Protein AF-A0A7L4PBU0-F1 (afdb_monomer)

Radius of gyration: 21.96 Å; Cα contacts (8 Å, |Δi|>4): 386; chains: 1; bounding box: 74×40×64 Å

pLDDT: mean 76.7, std 19.07, range [24.47, 96.5]

Organism: NCBI:txid121277

Solvent-accessible surface area (backbone atoms only — not comparable to full-atom values): 16796 Å² total; per-residue (Å²): 136,87,80,81,82,80,80,75,80,74,83,72,79,67,84,72,78,68,45,67,49,40,55,52,36,15,30,53,33,30,19,52,43,60,46,39,55,53,53,73,49,45,79,92,44,46,70,62,49,39,52,41,36,36,53,40,51,44,76,72,47,66,90,51,70,74,79,72,50,60,72,46,52,69,54,77,63,26,70,73,39,68,44,81,24,76,47,88,82,65,59,70,72,55,57,52,47,47,73,75,47,32,43,75,48,58,84,55,53,49,84,76,70,36,44,42,41,38,42,41,44,59,22,32,21,53,37,32,48,70,69,39,47,38,68,50,95,94,40,69,33,30,60,46,60,45,70,58,57,90,85,58,98,70,74,47,68,67,56,30,45,49,42,19,50,45,39,58,54,54,40,50,47,61,71,65,60,39,40,76,71,27,47,69,60,27,50,51,46,46,50,29,23,48,46,34,63,74,66,44,89,79,68,56,98,78,84,64,55,38,26,45,35,38,41,44,95,88,49,78,60,60,51,75,41,75,55,61,79,53,63,59,62,61,24,53,31,49,51,41,28,40,74,63,57,42,87,58,29,40,59,49,23,52,27,49,55,45,19,66,73,69,73,50,54,67,63,43,52,52,50,53,50,52,54,73,69,43,93,78,61,53,69,60,52,46,56,25,48,51,60,39,48,72,71,76,109

Secondary structure (DSSP, 8-state):
-PPP---------------HHHHHHHHHHHHHHHSS-GGG--GGGHHHHHHHHHHHHHHHHTTS-GGGTTTT---THHHH-EEEEE-TT--HHHHHHHHHH-TTTTTT---SSEEEEEHHHHHHHHHHHHHSEEEETTEEEEEEEEE--SS-S---HHHHHHHHHHHHHHHHHHHTSTHHHHHHHHHHHHHHHHHHHHH-TT--TTSS-EEEEEEETT-SS-EEEEPPP--HHHHHHHHHHHHTT-TTHHHHHHHHHHHHHH---HHHHHHHHHHHH-TT--HHHHHHHHHHHHHH-

Nearest PDB structures (foldseek):
  5a5b-assembly1_G  TM=1.396E-01  e=5.765E+00  Saccharomyces cerevisiae

Foldseek 3Di:
DDDDDPPPPPPDPDQQADFPLLQVLLQLLLLLQPVDGPLVQALVCVVVSLVSSLVSLCVQCVVPDPVVSVLQHDDNVLQVDKRKHFDPPHDPVVLVLCCVRRVPCNPQQDPPRIGIHRSSSNSSSVSQCVRQWADAPNAIKRKAKAWDDPSDPDPDSLNSVLRSVLRVVLSVLRVLCLDHLAHPLLSLLLSLLSNDVSVDPPDDPPPTWMWIWIDHSVDSGIDTHTRFHDDNLLSQLLNLCSSVSHNCNNQSSVLRVCCSVPVDNPSVVVSLVVLVVDPDDDPSNVVSSVSSVVVVD

Mean predicted aligned error: 10.39 Å

Structure (mmCIF, N/CA/C/O backbone):
data_AF-A0A7L4PBU0-F1
#
_entry.id   AF-A0A7L4PBU0-F1
#
loop_
_atom_site.group_PDB
_atom_site.id
_atom_site.type_symbol
_atom_site.label_atom_id
_atom_site.label_alt_id
_atom_site.label_comp_id
_atom_site.label_asym_id
_atom_site.label_entity_id
_atom_site.label_seq_id
_atom_site.pdbx_PDB_ins_code
_atom_site.Cartn_x
_atom_site.Cartn_y
_atom_site.Cartn_z
_atom_site.occupancy
_atom_site.B_iso_or_equiv
_atom_site.auth_seq_id
_atom_site.auth_comp_id
_atom_site.auth_asym_id
_atom_site.auth_atom_id
_atom_site.pdbx_PDB_model_num
ATOM 1 N N . MET A 1 1 ? 50.688 -28.584 6.614 1.00 39.28 1 MET A N 1
ATOM 2 C CA . MET A 1 1 ? 49.872 -27.353 6.508 1.00 39.28 1 MET A CA 1
ATOM 3 C C . MET A 1 1 ? 48.767 -27.562 5.476 1.00 39.28 1 MET A C 1
ATOM 5 O O . MET A 1 1 ? 49.095 -27.682 4.300 1.00 39.28 1 MET A O 1
ATOM 9 N N . PRO A 1 2 ? 47.484 -27.658 5.862 1.00 33.59 2 PRO A N 1
ATOM 10 C CA . PRO A 1 2 ? 46.384 -27.769 4.907 1.00 33.59 2 PRO A CA 1
ATOM 11 C C . PRO A 1 2 ? 45.981 -26.378 4.393 1.00 33.59 2 PRO A C 1
ATOM 13 O O . PRO A 1 2 ? 45.695 -25.478 5.179 1.00 33.59 2 PRO A O 1
ATOM 16 N N . ARG A 1 3 ? 45.962 -26.200 3.066 1.00 32.47 3 ARG A N 1
ATOM 17 C CA . ARG A 1 3 ? 45.466 -24.985 2.400 1.00 32.47 3 ARG A CA 1
ATOM 18 C C . ARG A 1 3 ? 43.945 -24.892 2.551 1.00 32.47 3 ARG A C 1
ATOM 20 O O . ARG A 1 3 ? 43.227 -25.802 2.140 1.00 32.47 3 ARG A O 1
ATOM 27 N N . ALA A 1 4 ? 43.467 -23.780 3.105 1.00 32.31 4 ALA A N 1
ATOM 28 C CA . ALA A 1 4 ? 42.049 -23.458 3.191 1.00 32.31 4 ALA A CA 1
ATOM 29 C C . ALA A 1 4 ? 41.434 -23.368 1.783 1.00 32.31 4 ALA A C 1
ATOM 31 O O . ALA A 1 4 ? 41.856 -22.556 0.958 1.00 32.31 4 ALA A O 1
ATOM 32 N N . LYS A 1 5 ? 40.430 -24.208 1.506 1.00 34.09 5 LYS A N 1
ATOM 33 C CA . LYS A 1 5 ? 39.567 -24.067 0.330 1.00 34.09 5 LYS A CA 1
ATOM 34 C C . LYS A 1 5 ? 38.657 -22.864 0.565 1.00 34.09 5 LYS A C 1
ATOM 36 O O . LYS A 1 5 ? 37.727 -22.927 1.361 1.00 34.09 5 LYS A O 1
ATOM 41 N N . THR A 1 6 ? 38.933 -21.761 -0.119 1.00 32.62 6 THR A N 1
ATOM 42 C CA . THR A 1 6 ? 38.016 -20.628 -0.236 1.00 32.62 6 THR A CA 1
ATOM 43 C C . THR A 1 6 ? 36.806 -21.066 -1.053 1.00 32.62 6 THR A C 1
ATOM 45 O O . THR A 1 6 ? 36.822 -21.069 -2.284 1.00 32.62 6 THR A O 1
ATOM 48 N N . THR A 1 7 ? 35.736 -21.453 -0.363 1.00 31.53 7 THR A N 1
ATOM 49 C CA . THR A 1 7 ? 34.417 -21.657 -0.962 1.00 31.53 7 THR A CA 1
ATOM 50 C C . THR A 1 7 ? 33.900 -20.296 -1.424 1.00 31.53 7 THR A C 1
ATOM 52 O O . THR A 1 7 ? 33.277 -19.554 -0.670 1.00 31.53 7 THR A O 1
ATOM 55 N N . ARG A 1 8 ? 34.205 -19.917 -2.671 1.00 29.34 8 ARG A N 1
ATOM 56 C CA . ARG A 1 8 ? 33.487 -18.838 -3.356 1.00 29.34 8 ARG A CA 1
ATOM 57 C C . ARG A 1 8 ? 32.060 -19.326 -3.564 1.00 29.34 8 ARG A C 1
ATOM 59 O O . ARG A 1 8 ? 31.797 -20.073 -4.504 1.00 29.34 8 ARG A O 1
ATOM 66 N N . THR A 1 9 ? 31.155 -18.908 -2.688 1.00 28.80 9 THR A N 1
ATOM 67 C CA . THR A 1 9 ? 29.712 -19.012 -2.895 1.00 28.80 9 THR A CA 1
ATOM 68 C C . THR A 1 9 ? 29.381 -18.218 -4.156 1.00 28.80 9 THR A C 1
ATOM 70 O O . THR A 1 9 ? 29.239 -16.997 -4.129 1.00 28.80 9 THR A O 1
ATOM 73 N N . ARG A 1 10 ? 29.359 -18.896 -5.308 1.00 25.95 10 ARG A N 1
ATOM 74 C CA . ARG A 1 10 ? 28.777 -18.345 -6.527 1.00 25.95 10 ARG A CA 1
ATOM 75 C C . ARG A 1 10 ? 27.287 -18.220 -6.241 1.00 25.95 10 ARG A C 1
ATOM 77 O O . ARG A 1 10 ? 26.590 -19.229 -6.198 1.00 25.95 10 ARG A O 1
ATOM 84 N N . PHE A 1 11 ? 26.822 -16.998 -6.002 1.00 29.41 11 PHE A N 1
ATOM 85 C CA . PHE A 1 11 ? 25.403 -16.681 -6.062 1.00 29.41 11 PHE A CA 1
ATOM 86 C C . PHE A 1 11 ? 24.961 -16.939 -7.498 1.00 29.41 11 PHE A C 1
ATOM 88 O O . PHE A 1 11 ? 25.192 -16.133 -8.396 1.00 29.41 11 PHE A O 1
ATOM 95 N N . ARG A 1 12 ? 24.419 -18.131 -7.728 1.00 24.47 12 ARG A N 1
ATOM 96 C CA . ARG A 1 12 ? 23.695 -18.440 -8.947 1.00 24.47 12 ARG A CA 1
ATOM 97 C C . ARG A 1 12 ? 22.368 -17.709 -8.794 1.00 24.47 12 ARG A C 1
ATOM 99 O O . ARG A 1 12 ? 21.553 -18.097 -7.965 1.00 24.47 12 ARG A O 1
ATOM 106 N N . ILE A 1 13 ? 22.212 -16.599 -9.509 1.00 31.11 13 ILE A N 1
ATOM 107 C CA . ILE A 1 13 ? 20.889 -16.039 -9.774 1.00 31.11 13 ILE A CA 1
ATOM 108 C C . ILE A 1 13 ? 20.191 -17.151 -10.557 1.00 31.11 13 ILE A C 1
ATOM 110 O O . ILE A 1 13 ? 20.599 -17.469 -11.675 1.00 31.11 13 ILE A O 1
ATOM 114 N N . GLU A 1 14 ? 19.273 -17.868 -9.911 1.00 30.72 14 GLU A N 1
ATOM 115 C CA . GLU A 1 14 ? 18.407 -18.798 -10.627 1.00 30.72 14 GLU A CA 1
ATOM 116 C C . GLU A 1 14 ? 17.695 -18.003 -11.726 1.00 30.72 14 GLU A C 1
ATOM 118 O O . GLU A 1 14 ? 17.319 -16.854 -11.468 1.00 30.72 14 GLU A O 1
ATOM 123 N N . PRO A 1 15 ? 17.564 -18.550 -12.950 1.00 35.62 15 PRO A N 1
ATOM 124 C CA . PRO A 1 15 ? 16.867 -17.859 -14.024 1.00 35.62 15 PRO A CA 1
ATOM 125 C C . PRO A 1 15 ? 15.471 -17.530 -13.511 1.00 35.62 15 PRO A C 1
ATOM 127 O O . PRO A 1 15 ? 14.655 -18.418 -13.262 1.00 35.62 15 PRO A O 1
ATOM 130 N N . THR A 1 16 ? 15.245 -16.248 -13.244 1.00 48.19 16 THR A N 1
ATOM 131 C CA . THR A 1 16 ? 13.981 -15.785 -12.699 1.00 48.19 16 THR A CA 1
ATOM 132 C C . THR A 1 16 ? 13.006 -15.946 -13.847 1.00 48.19 16 THR A C 1
ATOM 134 O O . THR A 1 16 ? 13.160 -15.301 -14.879 1.00 48.19 16 THR A O 1
ATOM 137 N N . ARG A 1 17 ? 12.077 -16.896 -13.735 1.00 55.62 17 ARG A N 1
ATOM 138 C CA . ARG A 1 17 ? 11.062 -17.114 -14.761 1.00 55.62 17 ARG A CA 1
ATOM 139 C C . ARG A 1 17 ? 10.287 -15.809 -14.909 1.00 55.62 17 ARG A C 1
ATOM 141 O O . ARG A 1 17 ? 9.516 -15.461 -14.022 1.00 55.62 17 ARG A O 1
ATOM 148 N N . VAL A 1 18 ? 10.535 -15.064 -15.984 1.00 61.41 18 VAL A N 1
ATOM 149 C CA . VAL A 1 18 ? 9.809 -13.820 -16.235 1.00 61.41 18 VAL A CA 1
ATOM 150 C C . VAL A 1 18 ? 8.400 -14.213 -16.649 1.00 61.41 18 VAL A C 1
ATOM 152 O O . VAL A 1 18 ? 8.208 -14.838 -17.693 1.00 61.41 18 VAL A O 1
ATOM 155 N N . ASP A 1 19 ? 7.446 -13.905 -15.779 1.00 66.62 19 ASP A N 1
ATOM 156 C CA . ASP A 1 19 ? 6.027 -14.212 -15.915 1.00 66.62 19 ASP A CA 1
ATOM 157 C C . ASP A 1 19 ? 5.176 -12.928 -15.881 1.00 66.62 19 ASP A C 1
ATOM 159 O O . ASP A 1 19 ? 5.679 -11.810 -15.726 1.00 66.62 19 ASP A O 1
ATOM 163 N N . LEU A 1 20 ? 3.859 -13.072 -16.033 1.00 69.75 20 LEU A N 1
ATOM 164 C CA . LEU A 1 20 ? 2.915 -11.952 -15.989 1.00 69.75 20 LEU A CA 1
ATOM 165 C C . LEU A 1 20 ? 3.019 -11.150 -14.680 1.00 69.75 20 LEU A C 1
ATOM 167 O O . LEU A 1 20 ? 2.958 -9.917 -14.679 1.00 69.75 20 LEU A O 1
ATOM 171 N N . VAL A 1 21 ? 3.197 -11.853 -13.561 1.00 77.69 21 VAL A N 1
ATOM 172 C CA . VAL A 1 21 ? 3.375 -11.247 -12.242 1.00 77.69 21 VAL A CA 1
ATOM 173 C C . VAL A 1 21 ? 4.594 -10.329 -12.234 1.00 77.69 21 VAL A C 1
ATOM 175 O O . VAL A 1 21 ? 4.514 -9.231 -11.690 1.00 77.69 21 VAL A O 1
ATOM 178 N N . THR A 1 22 ? 5.688 -10.720 -12.886 1.00 79.12 22 THR A N 1
ATOM 179 C CA . THR A 1 22 ? 6.910 -9.913 -12.989 1.00 79.12 22 THR A CA 1
ATOM 180 C C . THR A 1 22 ? 6.639 -8.565 -13.660 1.00 79.12 22 THR A C 1
ATOM 182 O O . THR A 1 22 ? 6.985 -7.522 -13.106 1.00 79.12 22 THR A O 1
ATOM 185 N N . ILE A 1 23 ? 5.948 -8.551 -14.803 1.00 77.50 23 ILE A N 1
ATOM 186 C CA . ILE A 1 23 ? 5.628 -7.301 -15.513 1.00 77.50 23 ILE A CA 1
ATOM 187 C C . ILE A 1 23 ? 4.660 -6.435 -14.704 1.00 77.50 23 ILE A C 1
ATOM 189 O O . ILE A 1 23 ? 4.867 -5.226 -14.576 1.00 77.50 23 ILE A O 1
ATOM 193 N N . ARG A 1 24 ? 3.626 -7.041 -14.111 1.00 81.69 24 ARG A N 1
ATOM 194 C CA . ARG A 1 24 ? 2.648 -6.309 -13.298 1.00 81.69 24 ARG A CA 1
ATOM 195 C C . ARG A 1 24 ? 3.313 -5.655 -12.088 1.00 81.69 24 ARG A C 1
ATOM 197 O O . ARG A 1 24 ? 3.134 -4.459 -11.864 1.00 81.69 24 ARG A O 1
ATOM 204 N N . LYS A 1 25 ? 4.161 -6.399 -11.369 1.00 88.00 25 LYS A N 1
ATOM 205 C CA . LYS A 1 25 ? 4.973 -5.866 -10.266 1.00 88.00 25 LYS A CA 1
ATOM 206 C C . LYS A 1 25 ? 5.871 -4.724 -10.731 1.00 88.00 25 LYS A C 1
ATOM 208 O O . LYS A 1 25 ? 5.958 -3.705 -10.048 1.00 88.00 25 LYS A O 1
ATOM 213 N N . ALA A 1 26 ? 6.524 -4.871 -11.883 1.00 88.06 26 ALA A N 1
ATOM 214 C CA . ALA A 1 26 ? 7.379 -3.826 -12.423 1.00 88.06 26 ALA A CA 1
ATOM 215 C C . ALA A 1 26 ? 6.592 -2.535 -12.684 1.00 88.06 26 ALA A C 1
ATOM 217 O O . ALA A 1 26 ? 7.006 -1.463 -12.247 1.00 88.06 26 ALA A O 1
ATOM 218 N N . ASN A 1 27 ? 5.417 -2.635 -13.309 1.00 86.88 27 ASN A N 1
ATOM 219 C CA . ASN A 1 27 ? 4.572 -1.470 -13.533 1.00 86.88 27 ASN A CA 1
ATOM 220 C C . ASN A 1 27 ? 4.101 -0.819 -12.225 1.00 86.88 27 ASN A C 1
ATOM 222 O O . ASN A 1 27 ? 4.215 0.393 -12.063 1.00 86.88 27 ASN A O 1
ATOM 226 N N . VAL A 1 28 ? 3.637 -1.616 -11.261 1.00 89.88 28 VAL A N 1
ATOM 227 C CA . VAL A 1 28 ? 3.225 -1.104 -9.947 1.00 89.88 28 VAL A CA 1
ATOM 228 C C . VAL A 1 28 ? 4.380 -0.373 -9.261 1.00 89.88 28 VAL A C 1
ATOM 230 O O . VAL A 1 28 ? 4.194 0.722 -8.734 1.00 89.88 28 VAL A O 1
ATOM 233 N N . MET A 1 29 ? 5.591 -0.933 -9.307 1.00 94.06 29 MET A N 1
ATOM 234 C CA . MET A 1 29 ? 6.780 -0.279 -8.763 1.00 94.06 29 MET A CA 1
ATOM 235 C C . MET A 1 29 ? 7.082 1.046 -9.467 1.00 94.06 29 MET A C 1
ATOM 237 O O . MET A 1 29 ? 7.424 2.025 -8.805 1.00 94.06 29 MET A O 1
ATOM 241 N N . SER A 1 30 ? 6.932 1.080 -10.793 1.00 92.69 30 SER A N 1
ATOM 242 C CA . SER A 1 30 ? 7.101 2.283 -11.611 1.00 92.69 30 SER A CA 1
ATOM 243 C C . SER A 1 30 ? 6.156 3.396 -11.154 1.00 92.69 30 SER A C 1
ATOM 245 O O . SER A 1 30 ? 6.614 4.497 -10.834 1.00 92.69 30 SER A O 1
ATOM 247 N N . ILE A 1 31 ? 4.869 3.080 -10.981 1.00 91.44 31 ILE A N 1
ATOM 248 C CA . ILE A 1 31 ? 3.848 4.025 -10.511 1.00 91.44 31 ILE A CA 1
ATOM 249 C C . ILE A 1 31 ? 4.152 4.492 -9.084 1.00 91.44 31 ILE A C 1
ATOM 251 O O . ILE A 1 31 ? 4.149 5.689 -8.810 1.00 91.44 31 ILE A O 1
ATOM 255 N N . ILE A 1 32 ? 4.477 3.581 -8.163 1.00 93.88 32 ILE A N 1
ATOM 256 C CA . ILE A 1 32 ? 4.775 3.943 -6.767 1.00 93.88 32 ILE A CA 1
ATOM 257 C C . ILE A 1 32 ? 5.983 4.888 -6.677 1.00 93.88 32 ILE A C 1
ATOM 259 O O . ILE A 1 32 ? 5.970 5.853 -5.900 1.00 93.88 32 ILE A O 1
ATOM 263 N N . ALA A 1 33 ? 7.033 4.609 -7.451 1.00 94.69 33 ALA A N 1
ATOM 264 C CA . ALA A 1 33 ? 8.284 5.353 -7.397 1.00 94.69 33 ALA A CA 1
ATOM 265 C C . ALA A 1 33 ? 8.225 6.678 -8.166 1.00 94.69 33 ALA A C 1
ATOM 267 O O . ALA A 1 33 ? 8.795 7.667 -7.714 1.00 94.69 33 ALA A O 1
ATOM 268 N N . THR A 1 34 ? 7.542 6.702 -9.312 1.00 93.25 34 THR A N 1
ATOM 269 C CA . THR A 1 34 ? 7.647 7.800 -10.288 1.00 93.25 34 THR A CA 1
ATOM 270 C C . THR A 1 34 ? 6.313 8.426 -10.679 1.00 93.25 34 THR A C 1
ATOM 272 O O . THR A 1 34 ? 6.317 9.416 -11.402 1.00 93.25 34 THR A O 1
ATOM 275 N N . GLN A 1 35 ? 5.188 7.867 -10.218 1.00 91.12 35 GLN A N 1
ATOM 276 C CA . GLN A 1 35 ? 3.828 8.243 -10.633 1.00 91.12 35 GLN A CA 1
ATOM 277 C C . GLN A 1 35 ? 3.613 8.143 -12.147 1.00 91.12 35 GLN A C 1
ATOM 279 O O . GLN A 1 35 ? 2.727 8.790 -12.691 1.00 91.12 35 GLN A O 1
ATOM 284 N N . LYS A 1 36 ? 4.413 7.323 -12.834 1.00 87.19 36 LYS A N 1
ATOM 285 C CA . LYS A 1 36 ? 4.257 7.008 -14.249 1.00 87.19 36 LYS A CA 1
ATOM 286 C C . LYS A 1 36 ? 4.121 5.496 -14.418 1.00 87.19 36 LYS A C 1
ATOM 288 O O . LYS A 1 36 ? 4.870 4.755 -13.780 1.00 87.19 36 LYS A O 1
ATOM 293 N N . PRO A 1 37 ? 3.197 5.020 -15.266 1.00 84.62 37 PRO A N 1
ATOM 294 C CA . PRO A 1 37 ? 3.220 3.644 -15.730 1.00 84.62 37 PRO A CA 1
ATOM 295 C C . PRO A 1 37 ? 4.506 3.370 -16.500 1.00 84.62 37 PRO A C 1
ATOM 297 O O . PRO A 1 37 ? 4.975 4.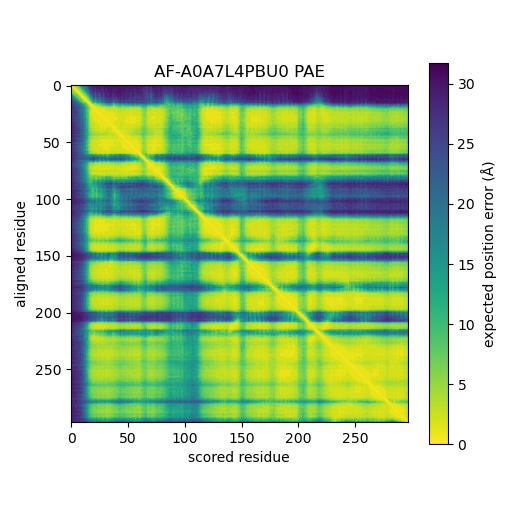222 -17.260 1.00 84.62 37 PRO A O 1
ATOM 300 N N . LEU A 1 38 ? 5.037 2.162 -16.362 1.00 82.00 38 LEU A N 1
ATOM 301 C CA . LEU A 1 38 ? 6.296 1.761 -16.979 1.00 82.00 38 LEU A CA 1
ATOM 302 C C . LEU A 1 38 ? 6.265 1.958 -18.508 1.00 82.00 38 LEU A C 1
ATOM 304 O O . LEU A 1 38 ? 7.180 2.547 -19.071 1.00 82.00 38 LEU A O 1
ATOM 308 N N . TRP A 1 39 ? 5.167 1.580 -19.164 1.00 74.06 39 TRP A N 1
ATOM 309 C CA . TRP A 1 39 ? 4.953 1.707 -20.617 1.00 74.06 39 TRP A CA 1
ATOM 310 C C . TRP A 1 39 ? 4.736 3.141 -21.128 1.00 74.06 39 TRP A C 1
ATOM 312 O O . TRP A 1 39 ? 4.619 3.365 -22.330 1.00 74.06 39 TRP A O 1
ATOM 322 N N . SER A 1 40 ? 4.614 4.122 -20.231 1.00 77.06 40 SER A N 1
ATOM 323 C CA . SER A 1 40 ? 4.485 5.534 -20.620 1.00 77.06 40 SER A CA 1
ATOM 324 C C . SER A 1 40 ? 5.839 6.232 -20.766 1.00 77.06 40 SER A C 1
ATOM 326 O O . SER A 1 40 ? 5.900 7.339 -21.296 1.00 77.06 40 SER A O 1
ATOM 328 N N . VAL A 1 41 ? 6.919 5.594 -20.298 1.00 79.69 41 VAL A N 1
ATOM 329 C CA . VAL A 1 41 ? 8.264 6.173 -20.258 1.00 79.69 41 VAL A CA 1
ATOM 330 C C . VAL A 1 41 ? 8.875 6.163 -21.652 1.00 79.69 41 VAL A C 1
ATOM 332 O O . VAL A 1 41 ? 9.214 5.109 -22.187 1.00 79.69 41 VAL A O 1
ATOM 335 N N . ARG A 1 42 ? 9.057 7.344 -22.238 1.00 80.50 42 ARG A N 1
ATOM 336 C CA . ARG A 1 42 ? 9.704 7.468 -23.550 1.00 80.50 42 ARG A CA 1
ATOM 337 C C . ARG A 1 42 ? 11.225 7.441 -23.428 1.00 80.50 42 ARG A C 1
ATOM 339 O O . ARG A 1 42 ? 11.771 7.710 -22.358 1.00 80.50 42 ARG A O 1
ATOM 346 N N . GLN A 1 43 ? 11.916 7.137 -24.527 1.00 76.81 43 GLN A N 1
ATOM 347 C CA . GLN A 1 43 ? 13.377 6.997 -24.546 1.00 76.81 43 GLN A CA 1
ATOM 348 C C . GLN A 1 43 ? 14.086 8.271 -24.057 1.00 76.81 43 GLN A C 1
ATOM 350 O O . GLN A 1 43 ? 15.030 8.199 -23.273 1.00 76.81 43 GLN A O 1
ATOM 355 N N . GLU A 1 44 ? 13.580 9.440 -24.446 1.00 82.31 44 GLU A N 1
ATOM 356 C CA . GLU A 1 44 ? 14.077 10.753 -24.034 1.00 82.31 44 GLU A CA 1
ATOM 357 C C . GLU A 1 44 ? 13.885 11.046 -22.533 1.00 82.31 44 GLU A C 1
ATOM 359 O O . GLU A 1 44 ? 14.595 11.873 -21.961 1.00 82.31 44 GLU A O 1
ATOM 364 N N . GLU A 1 45 ? 12.966 10.345 -21.862 1.00 86.62 45 GLU A N 1
ATOM 365 C CA . GLU A 1 45 ? 12.650 10.542 -20.444 1.00 86.62 45 GLU A CA 1
ATOM 366 C C . GLU A 1 45 ? 13.393 9.570 -19.513 1.00 86.62 45 GLU A C 1
ATOM 368 O O . GLU A 1 45 ? 13.377 9.761 -18.291 1.00 86.62 45 GLU A O 1
ATOM 373 N N . VAL A 1 46 ? 14.066 8.547 -20.059 1.00 88.06 46 VAL A N 1
ATOM 374 C CA . VAL A 1 46 ? 14.693 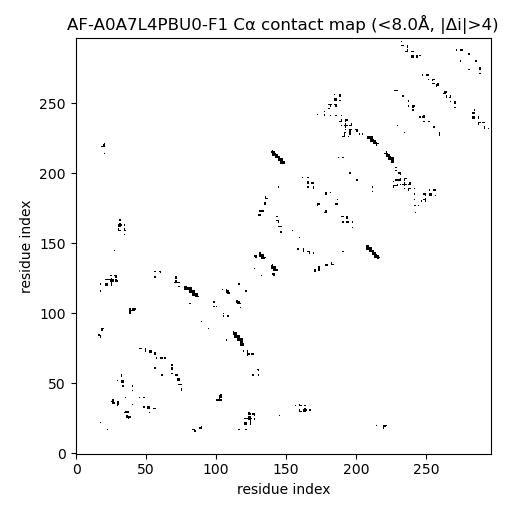7.452 -19.290 1.00 88.06 46 VAL A CA 1
ATOM 375 C C . VAL A 1 46 ? 15.652 7.975 -18.219 1.00 88.06 46 VAL A C 1
ATOM 377 O O . VAL A 1 46 ? 15.609 7.518 -17.077 1.00 88.06 46 VAL A O 1
ATOM 380 N N . GLY A 1 47 ? 16.475 8.982 -18.528 1.00 90.44 47 GLY A N 1
ATOM 381 C CA . GLY A 1 47 ? 17.408 9.557 -17.552 1.00 90.44 47 GLY A CA 1
ATOM 382 C C . GLY A 1 47 ? 16.705 10.201 -16.348 1.00 90.44 47 GLY A C 1
ATOM 383 O O . GLY A 1 47 ? 17.115 10.011 -15.200 1.00 90.44 47 GLY A O 1
ATOM 384 N N . GLY A 1 48 ? 15.607 10.926 -16.589 1.00 92.81 48 GLY A N 1
ATOM 385 C CA . GLY A 1 48 ? 14.785 11.515 -15.528 1.00 92.81 48 GLY A CA 1
ATOM 386 C C . GLY A 1 48 ? 14.040 10.456 -14.716 1.00 92.81 48 GLY A C 1
ATOM 387 O O . GLY A 1 48 ? 13.995 10.539 -13.487 1.00 92.81 48 GLY A O 1
ATOM 388 N N . TYR A 1 49 ? 13.522 9.434 -15.398 1.00 93.69 49 TYR A N 1
ATOM 389 C CA . TYR A 1 49 ? 12.860 8.284 -14.792 1.00 93.69 49 TYR A CA 1
ATOM 390 C C . TYR A 1 49 ? 13.787 7.523 -13.833 1.00 93.69 49 TYR A C 1
ATOM 392 O O . TYR A 1 49 ? 13.431 7.311 -12.673 1.00 93.69 49 TYR A O 1
ATOM 400 N N . ILE A 1 50 ? 15.000 7.177 -14.285 1.00 95.62 50 ILE A N 1
ATOM 401 C CA . ILE A 1 50 ? 16.012 6.473 -13.481 1.00 95.62 50 ILE A CA 1
ATOM 402 C C . ILE A 1 50 ? 16.310 7.245 -12.198 1.00 95.62 50 ILE A C 1
ATOM 404 O O . ILE A 1 50 ? 16.344 6.653 -11.122 1.00 95.62 50 ILE A O 1
ATOM 408 N N . ARG A 1 51 ? 16.486 8.568 -12.291 1.00 96.50 51 ARG A N 1
ATOM 409 C CA . ARG A 1 51 ? 16.768 9.416 -11.127 1.00 96.50 51 ARG A CA 1
ATOM 410 C C . ARG A 1 51 ? 15.639 9.365 -10.096 1.00 96.50 51 ARG A C 1
ATOM 412 O O . ARG A 1 51 ? 15.910 9.155 -8.918 1.00 96.50 51 ARG A O 1
ATOM 419 N N . LEU A 1 52 ? 14.385 9.539 -10.523 1.00 96.06 52 LEU A N 1
ATOM 420 C CA . LEU A 1 52 ? 13.226 9.486 -9.620 1.00 96.06 52 LEU A CA 1
ATOM 421 C C . LEU A 1 52 ? 13.093 8.109 -8.960 1.00 96.06 52 LEU A C 1
ATOM 423 O O . LEU A 1 52 ? 12.939 8.015 -7.742 1.00 96.06 52 LEU A O 1
ATOM 427 N N . TYR A 1 53 ? 13.209 7.048 -9.759 1.00 96.38 53 TYR A N 1
ATOM 428 C CA . TYR A 1 53 ? 13.117 5.678 -9.276 1.00 96.38 53 TYR A CA 1
ATOM 429 C C . TYR A 1 53 ? 14.239 5.337 -8.282 1.00 96.38 53 TYR A C 1
ATOM 431 O O . TYR A 1 53 ? 13.954 4.852 -7.186 1.00 96.38 53 TYR A O 1
ATOM 439 N N . ASN A 1 54 ? 15.500 5.621 -8.620 1.00 96.06 54 ASN A N 1
ATOM 440 C CA . ASN A 1 54 ? 16.640 5.298 -7.761 1.00 96.06 54 ASN A CA 1
ATOM 441 C C . ASN A 1 54 ? 16.566 6.064 -6.437 1.00 96.06 54 ASN A C 1
ATOM 443 O O . ASN A 1 54 ? 16.690 5.437 -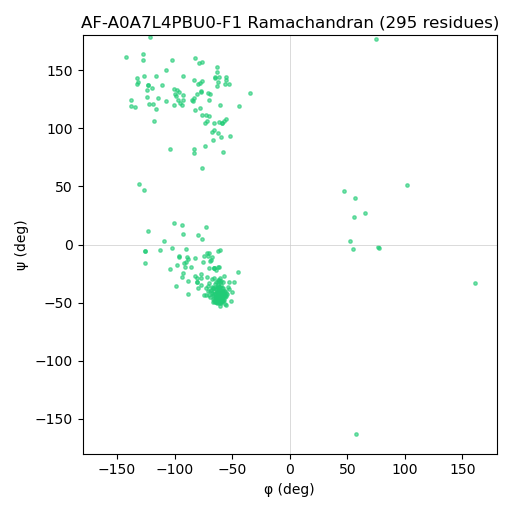5.389 1.00 96.06 54 ASN A O 1
ATOM 447 N N . ASN A 1 55 ? 16.239 7.363 -6.464 1.00 95.06 55 ASN A N 1
ATOM 448 C CA . ASN A 1 55 ? 16.043 8.160 -5.248 1.00 95.06 55 ASN A CA 1
ATOM 449 C C . ASN A 1 55 ? 14.969 7.547 -4.334 1.00 95.06 55 ASN A C 1
ATOM 451 O O . ASN A 1 55 ? 15.145 7.464 -3.115 1.00 95.06 55 ASN A O 1
ATOM 455 N N . PHE A 1 56 ? 13.854 7.086 -4.914 1.00 94.38 56 PHE A N 1
ATOM 456 C CA . PHE A 1 56 ? 12.809 6.402 -4.156 1.00 94.38 56 PHE A CA 1
ATOM 457 C C . PHE A 1 56 ? 13.318 5.092 -3.542 1.00 94.38 56 PHE A C 1
ATOM 459 O O . PHE A 1 56 ? 13.102 4.851 -2.353 1.00 94.38 56 PHE A O 1
ATOM 466 N N . VAL A 1 57 ? 13.991 4.242 -4.325 1.00 93.12 57 VAL A N 1
ATOM 467 C CA . VAL A 1 57 ? 14.523 2.949 -3.860 1.00 93.12 57 VAL A CA 1
ATOM 468 C C . VAL A 1 57 ? 15.568 3.142 -2.762 1.00 93.12 57 VAL A C 1
ATOM 470 O O . VAL A 1 57 ? 15.535 2.426 -1.761 1.00 93.12 57 VAL A O 1
ATOM 473 N N . GLU A 1 58 ? 16.443 4.134 -2.895 1.00 92.06 58 GLU A N 1
ATOM 474 C CA . GLU A 1 58 ? 17.440 4.507 -1.892 1.00 92.06 58 GLU A CA 1
ATOM 475 C C . GLU A 1 58 ? 16.791 4.999 -0.600 1.00 92.06 58 GLU A C 1
ATOM 477 O O . GLU A 1 58 ? 17.077 4.454 0.464 1.00 92.06 58 GLU A O 1
ATOM 482 N N . GLY A 1 59 ? 15.835 5.929 -0.665 1.00 90.12 59 GLY A N 1
ATOM 483 C CA . GLY A 1 59 ? 15.083 6.350 0.523 1.00 90.12 59 GLY A CA 1
ATOM 484 C C . GLY A 1 59 ? 14.275 5.203 1.143 1.00 90.12 59 GLY A C 1
ATOM 485 O O . GLY A 1 59 ? 14.104 5.102 2.360 1.00 90.12 59 GLY A O 1
ATOM 486 N N . ALA A 1 60 ? 13.794 4.277 0.315 1.00 88.31 60 ALA A N 1
ATOM 487 C CA . ALA A 1 60 ? 13.041 3.126 0.765 1.00 88.31 60 ALA A CA 1
ATOM 488 C C . ALA A 1 60 ? 13.920 2.074 1.462 1.00 88.31 60 ALA A C 1
ATOM 490 O O . ALA A 1 60 ? 13.484 1.522 2.479 1.00 88.31 60 ALA A O 1
ATOM 491 N N . LEU A 1 61 ? 15.099 1.769 0.927 1.00 85.94 61 LEU A N 1
ATOM 492 C CA . LEU A 1 61 ? 15.929 0.631 1.330 1.00 85.94 61 LEU A CA 1
ATOM 493 C C . LEU A 1 61 ? 17.244 1.024 2.016 1.00 85.94 61 LEU A C 1
ATOM 495 O O . LEU A 1 61 ? 17.926 0.128 2.508 1.00 85.94 61 LEU A O 1
ATOM 499 N N . GLY A 1 62 ? 17.580 2.312 2.106 1.00 62.88 62 GLY A N 1
ATOM 500 C CA . GLY A 1 62 ? 18.890 2.854 2.499 1.00 62.88 62 GLY A CA 1
ATOM 501 C C . GLY A 1 62 ? 19.415 2.503 3.897 1.00 62.88 62 GLY A C 1
ATOM 502 O O . GLY A 1 62 ? 20.557 2.816 4.208 1.00 62.88 62 GLY A O 1
ATOM 503 N N . GLY A 1 63 ? 18.637 1.804 4.730 1.00 62.22 63 GLY A N 1
ATOM 504 C CA . GLY A 1 63 ? 19.115 1.194 5.980 1.00 62.22 63 GLY A CA 1
ATOM 505 C C . GLY A 1 63 ? 19.663 -0.238 5.835 1.00 62.22 63 GLY A C 1
ATOM 506 O O . GLY A 1 63 ? 20.249 -0.771 6.775 1.00 62.22 63 GLY A O 1
ATOM 507 N N . LYS A 1 64 ? 19.469 -0.899 4.683 1.00 56.50 64 LYS A N 1
ATOM 508 C CA . LYS A 1 64 ? 20.043 -2.224 4.381 1.00 56.50 64 LYS A CA 1
ATOM 509 C C . LYS A 1 64 ? 21.476 -2.043 3.871 1.00 56.50 64 LYS A C 1
ATOM 511 O O . LYS A 1 64 ? 21.745 -1.102 3.132 1.00 56.50 64 LYS A O 1
ATOM 516 N N . LYS A 1 65 ? 22.401 -2.939 4.255 1.00 55.31 65 LYS A N 1
ATOM 517 C CA . LYS A 1 65 ? 23.822 -2.887 3.851 1.00 55.31 65 LYS A CA 1
ATOM 518 C C . LYS A 1 65 ? 23.945 -2.562 2.352 1.00 55.31 65 LYS A C 1
ATOM 520 O O . LYS A 1 65 ? 23.481 -3.327 1.512 1.00 55.31 65 LYS A O 1
ATOM 525 N N . SER A 1 66 ? 24.608 -1.442 2.052 1.00 58.72 66 SER A N 1
ATOM 526 C CA . SER A 1 66 ? 24.754 -0.789 0.736 1.00 58.72 66 SER A CA 1
ATOM 527 C C . SER A 1 66 ? 25.079 -1.715 -0.453 1.00 58.72 66 SER A C 1
ATOM 529 O O . SER A 1 66 ? 24.744 -1.395 -1.588 1.00 58.72 66 SER A O 1
ATOM 531 N N . LYS A 1 67 ? 25.669 -2.896 -0.231 1.00 59.22 67 LYS A N 1
ATOM 532 C CA . LYS A 1 67 ? 26.019 -3.830 -1.314 1.00 59.22 67 LYS A CA 1
ATOM 533 C C . LYS A 1 67 ? 24.813 -4.519 -1.965 1.00 59.22 67 LYS A C 1
ATOM 535 O O . LYS A 1 67 ? 24.876 -4.817 -3.152 1.00 59.22 67 LYS A O 1
ATOM 540 N N . ASP A 1 68 ? 23.709 -4.706 -1.242 1.00 72.94 68 ASP A N 1
ATOM 541 C CA . ASP A 1 68 ? 22.525 -5.402 -1.770 1.00 72.94 68 ASP A CA 1
ATOM 542 C C . ASP A 1 68 ? 21.522 -4.467 -2.453 1.00 72.94 68 ASP A C 1
ATOM 544 O O . ASP A 1 68 ? 20.516 -4.943 -2.975 1.00 72.94 68 ASP A O 1
ATOM 548 N N . ILE A 1 69 ? 21.748 -3.148 -2.438 1.00 85.75 69 ILE A N 1
ATOM 549 C CA . ILE A 1 69 ? 20.830 -2.191 -3.072 1.00 85.75 69 ILE A CA 1
ATOM 550 C C . ILE A 1 69 ? 21.053 -2.097 -4.585 1.00 85.75 69 ILE A C 1
ATOM 552 O O . ILE A 1 69 ? 20.107 -1.881 -5.334 1.00 85.75 69 ILE A O 1
ATOM 556 N N . GLN A 1 70 ? 22.287 -2.337 -5.039 1.00 87.00 70 GLN A N 1
ATOM 557 C CA . GLN A 1 70 ? 22.703 -2.178 -6.437 1.00 87.00 70 GLN A CA 1
ATOM 558 C C . GLN A 1 70 ? 21.926 -3.078 -7.405 1.00 87.00 70 GLN A C 1
ATOM 560 O O . GLN A 1 70 ? 21.687 -2.697 -8.545 1.00 87.00 70 GLN A O 1
ATOM 565 N N . LYS A 1 71 ? 21.448 -4.242 -6.945 1.00 88.62 71 LYS A N 1
ATOM 566 C CA . LYS A 1 71 ? 20.583 -5.124 -7.750 1.00 88.62 71 LYS A CA 1
ATOM 567 C C . LYS A 1 71 ? 19.186 -4.551 -8.020 1.00 88.62 71 LYS A C 1
ATOM 569 O O . LYS A 1 71 ? 18.481 -5.094 -8.857 1.00 88.62 71 LYS A O 1
ATOM 574 N N . TYR A 1 72 ? 18.779 -3.495 -7.315 1.00 91.38 72 TYR A N 1
ATOM 575 C CA . TYR A 1 72 ? 17.489 -2.830 -7.514 1.00 91.38 72 TYR A CA 1
ATOM 576 C C . TYR A 1 72 ? 17.611 -1.503 -8.259 1.00 91.38 72 TYR A C 1
ATOM 578 O O . TYR A 1 72 ? 16.606 -1.040 -8.793 1.00 91.38 72 TYR A O 1
ATOM 586 N N . LEU A 1 73 ? 18.798 -0.886 -8.270 1.00 93.62 73 LEU A N 1
ATOM 587 C CA . LEU A 1 73 ? 19.026 0.398 -8.928 1.00 93.62 73 LEU A CA 1
ATOM 588 C C . LEU A 1 73 ? 19.109 0.227 -10.444 1.00 93.62 73 LEU A C 1
ATOM 590 O O . LEU A 1 73 ? 19.688 -0.739 -10.955 1.00 93.62 73 LEU A O 1
ATOM 594 N N . LEU A 1 74 ? 18.527 1.193 -11.145 1.00 94.31 74 LEU A N 1
ATOM 595 C CA . LEU A 1 74 ? 18.504 1.253 -12.596 1.00 94.31 74 LEU A CA 1
ATOM 596 C C . LEU A 1 74 ? 19.671 2.068 -13.141 1.00 94.31 74 LEU A C 1
ATOM 598 O O . LEU A 1 74 ? 20.079 3.084 -12.577 1.00 94.31 74 LEU A O 1
ATOM 602 N N . THR A 1 75 ? 20.148 1.620 -14.289 1.00 93.00 75 THR A N 1
ATOM 603 C CA . THR A 1 75 ? 21.099 2.275 -15.177 1.00 93.00 75 THR A CA 1
ATOM 604 C C . THR A 1 75 ? 20.499 2.320 -16.577 1.00 93.00 75 THR A C 1
ATOM 606 O O . THR A 1 75 ? 19.554 1.591 -16.878 1.00 93.00 75 THR A O 1
ATOM 609 N N . GLN A 1 76 ? 21.047 3.157 -17.455 1.00 88.62 76 GLN A N 1
ATOM 610 C CA . GLN A 1 76 ? 20.564 3.242 -18.834 1.00 88.62 76 GLN A CA 1
ATOM 611 C C . GLN A 1 76 ? 20.668 1.891 -19.562 1.00 88.62 76 GLN A C 1
ATOM 613 O O . GLN A 1 76 ? 19.711 1.469 -20.203 1.00 88.62 76 GLN A O 1
ATOM 618 N N . GLY A 1 77 ? 21.765 1.156 -19.346 1.00 86.25 77 GLY A N 1
ATOM 619 C CA . GLY A 1 77 ? 21.966 -0.169 -19.934 1.00 86.25 77 GLY A CA 1
ATOM 620 C C . GLY A 1 77 ? 20.940 -1.219 -19.492 1.00 86.25 77 GLY A C 1
ATOM 621 O O . GLY A 1 77 ? 20.747 -2.202 -20.195 1.00 86.25 77 GLY A O 1
ATOM 622 N N . ASP A 1 78 ? 20.227 -1.028 -18.376 1.00 87.31 78 ASP A N 1
ATOM 623 C CA . ASP A 1 78 ? 19.165 -1.960 -17.964 1.00 87.31 78 ASP A CA 1
ATOM 624 C C . ASP A 1 78 ? 17.925 -1.893 -18.874 1.00 87.31 78 ASP A C 1
ATOM 626 O O . ASP A 1 78 ? 17.121 -2.824 -18.883 1.00 87.31 78 ASP A O 1
ATOM 630 N N . PHE A 1 79 ? 17.751 -0.802 -19.626 1.00 80.62 79 PHE A N 1
ATOM 631 C CA . PHE A 1 79 ? 16.670 -0.654 -20.607 1.00 80.62 79 PHE A CA 1
ATOM 632 C C . PHE A 1 79 ? 17.036 -1.239 -21.977 1.00 80.62 79 PHE A C 1
ATOM 634 O O . PHE A 1 79 ? 16.141 -1.512 -22.772 1.00 80.62 79 PHE A O 1
ATOM 641 N N . GLU A 1 80 ? 18.331 -1.431 -22.233 1.00 75.69 80 GLU A N 1
ATOM 642 C CA . GLU A 1 80 ? 18.886 -1.931 -23.496 1.00 75.69 80 GLU A CA 1
ATOM 643 C C . GLU A 1 80 ? 19.194 -3.435 -23.425 1.00 75.69 80 GLU A C 1
ATOM 645 O O . GLU A 1 80 ? 19.005 -4.157 -24.402 1.00 75.69 80 GLU A O 1
ATOM 650 N N . ASN A 1 81 ? 19.637 -3.925 -22.261 1.00 76.38 81 ASN A N 1
ATOM 651 C CA . ASN A 1 81 ? 19.900 -5.341 -22.021 1.00 76.38 81 ASN A CA 1
ATOM 652 C C . ASN A 1 81 ? 18.604 -6.119 -21.788 1.00 76.38 81 ASN A C 1
ATOM 654 O O . ASN A 1 81 ? 17.711 -5.667 -21.069 1.00 76.38 81 ASN A O 1
ATOM 658 N N . VAL A 1 82 ? 18.534 -7.319 -22.359 1.00 67.25 82 VAL A N 1
ATOM 659 C CA . VAL A 1 82 ? 17.328 -8.145 -22.383 1.00 67.25 82 VAL A CA 1
ATOM 660 C C . VAL A 1 82 ? 17.578 -9.480 -21.684 1.00 67.25 82 VAL A C 1
ATOM 662 O O . VAL A 1 82 ? 18.580 -10.150 -21.927 1.00 67.25 82 VAL A O 1
ATOM 665 N N . GLU A 1 83 ? 16.641 -9.882 -20.832 1.00 65.12 83 GLU A N 1
ATOM 666 C CA . GLU A 1 83 ? 16.543 -11.218 -20.256 1.00 65.12 83 GLU A CA 1
ATOM 667 C C . GLU A 1 83 ? 15.524 -12.059 -21.034 1.00 65.12 83 GLU A C 1
ATOM 669 O O . GLU A 1 83 ? 14.416 -11.615 -21.335 1.00 65.12 83 GLU A O 1
ATOM 674 N N . THR A 1 84 ? 15.898 -13.292 -21.371 1.00 58.38 84 THR A N 1
ATOM 675 C CA . THR A 1 84 ? 15.071 -14.224 -22.151 1.00 58.38 84 THR A CA 1
ATOM 676 C C . THR A 1 84 ? 14.308 -15.185 -21.238 1.00 58.38 84 THR A C 1
ATOM 678 O O . THR A 1 84 ? 14.920 -15.842 -20.394 1.00 58.38 84 THR A O 1
ATOM 681 N N . SER A 1 85 ? 12.999 -15.344 -21.453 1.00 56.03 85 SER A N 1
ATOM 682 C CA . SER A 1 85 ? 12.150 -16.327 -20.761 1.00 56.03 85 SER A CA 1
ATOM 683 C C . SER A 1 85 ? 11.381 -17.208 -21.753 1.00 56.03 85 SER A C 1
ATOM 685 O O . SER A 1 85 ? 10.960 -16.749 -22.816 1.00 56.03 85 SER A O 1
ATOM 687 N N . ASN A 1 86 ? 11.183 -18.485 -21.413 1.00 52.78 86 ASN A N 1
ATOM 688 C CA . ASN A 1 86 ? 10.435 -19.431 -22.247 1.00 52.78 86 ASN A CA 1
ATOM 689 C C . ASN A 1 86 ? 8.920 -19.200 -22.119 1.00 52.78 86 ASN A C 1
ATOM 691 O O . ASN A 1 86 ? 8.377 -19.130 -21.017 1.00 52.78 86 ASN A O 1
ATOM 695 N N . LEU A 1 87 ? 8.245 -19.120 -23.268 1.00 49.06 87 LEU A N 1
ATOM 696 C CA . LEU A 1 87 ? 6.879 -18.601 -23.444 1.00 49.06 87 LEU A CA 1
ATOM 697 C C . LEU A 1 87 ? 5.750 -19.579 -23.069 1.00 49.06 87 LEU A C 1
ATOM 699 O O . LEU A 1 87 ? 4.587 -19.297 -23.335 1.00 49.06 87 LEU A O 1
ATOM 703 N N . THR A 1 88 ? 6.050 -20.731 -22.471 1.00 45.50 88 THR A N 1
ATOM 704 C CA . THR A 1 88 ? 5.067 -21.819 -22.329 1.00 45.50 88 THR A CA 1
ATOM 705 C C . THR A 1 88 ? 3.889 -21.527 -21.388 1.00 45.50 88 THR A C 1
ATOM 707 O O . THR A 1 88 ? 2.904 -22.254 -21.455 1.00 45.50 88 THR A O 1
ATOM 710 N N . ASP A 1 89 ? 3.924 -20.442 -20.601 1.00 48.56 89 ASP A N 1
ATOM 711 C CA . ASP A 1 89 ? 2.877 -20.100 -19.616 1.00 48.56 89 ASP A CA 1
ATOM 712 C C . ASP A 1 89 ? 2.242 -18.699 -19.811 1.00 48.56 89 ASP A C 1
ATOM 714 O O . ASP A 1 89 ? 1.537 -18.215 -18.923 1.00 48.56 89 ASP A O 1
ATOM 718 N N . VAL A 1 90 ? 2.479 -18.007 -20.936 1.00 49.12 90 VAL A N 1
ATOM 719 C CA . VAL A 1 90 ? 1.941 -16.644 -21.158 1.00 49.12 90 VAL A CA 1
ATOM 720 C C . VAL A 1 90 ? 0.658 -16.691 -21.995 1.00 49.12 90 VAL A C 1
ATOM 722 O O . VAL A 1 90 ? 0.656 -17.222 -23.103 1.00 49.12 90 VAL A O 1
ATOM 725 N N . LEU A 1 91 ? -0.433 -16.110 -21.480 1.00 51.34 91 LEU A N 1
ATOM 726 C CA . LEU A 1 91 ? -1.726 -16.039 -22.175 1.00 51.34 91 LEU A CA 1
ATOM 727 C C . LEU A 1 91 ? -1.640 -15.218 -23.488 1.00 51.34 91 LEU A C 1
ATOM 729 O O . LEU A 1 91 ? -1.045 -14.131 -23.482 1.00 51.34 91 LEU A O 1
ATOM 733 N N . PRO A 1 92 ? -2.253 -15.678 -24.599 1.00 51.88 92 PRO A N 1
ATOM 734 C CA . PRO A 1 92 ? -2.267 -14.978 -25.891 1.00 51.88 92 PRO A CA 1
ATOM 735 C C . PRO A 1 92 ? -2.758 -13.522 -25.835 1.00 51.88 92 PRO A C 1
ATOM 737 O O . PRO A 1 92 ? -2.198 -12.652 -26.503 1.00 51.88 92 PRO A O 1
ATOM 740 N N . GLU A 1 93 ? -3.749 -13.232 -24.995 1.00 48.50 93 GLU A N 1
ATOM 741 C CA . GLU A 1 93 ? -4.353 -11.906 -24.822 1.00 48.50 93 GLU A CA 1
ATOM 742 C C . GLU A 1 93 ? -3.337 -10.890 -24.275 1.00 48.50 93 GLU A C 1
ATOM 744 O O . GLU A 1 93 ? -3.342 -9.710 -24.631 1.00 48.50 93 GLU A O 1
ATOM 749 N N . PHE A 1 94 ? -2.399 -11.357 -23.448 1.00 52.19 94 PHE A N 1
ATOM 750 C CA . PHE A 1 94 ? -1.353 -10.517 -22.876 1.00 52.19 94 PHE A CA 1
ATOM 751 C C . PHE A 1 94 ? -0.194 -10.278 -23.849 1.00 52.19 94 PHE A C 1
ATOM 753 O O . PHE A 1 94 ? 0.378 -9.188 -23.876 1.00 52.19 94 PHE A O 1
ATOM 760 N N . MET A 1 95 ? 0.109 -11.252 -24.711 1.00 53.59 95 MET A N 1
ATOM 761 C CA . MET A 1 95 ? 1.034 -11.052 -25.833 1.00 53.59 95 MET A CA 1
ATOM 762 C C . MET A 1 95 ? 0.524 -9.963 -26.780 1.00 53.59 95 MET A C 1
ATOM 764 O O . MET A 1 95 ? 1.309 -9.175 -27.307 1.00 53.59 95 MET A O 1
ATOM 768 N N . GLU A 1 96 ? -0.788 -9.891 -26.981 1.00 53.88 96 GLU A N 1
ATOM 769 C CA . GLU A 1 96 ? -1.412 -8.852 -27.791 1.00 53.88 96 GLU A CA 1
ATOM 770 C C . GLU A 1 96 ? -1.408 -7.482 -27.094 1.00 53.88 96 GLU A C 1
ATOM 772 O O . GLU A 1 96 ? -1.126 -6.467 -27.735 1.00 53.88 96 GLU A O 1
ATOM 777 N N . TYR A 1 97 ? -1.602 -7.447 -25.773 1.00 55.09 97 TYR A N 1
ATOM 778 C CA . TYR A 1 97 ? -1.439 -6.233 -24.971 1.00 55.09 97 TYR A CA 1
ATOM 779 C C . TYR A 1 97 ? -0.008 -5.683 -25.030 1.00 55.09 97 TYR A C 1
ATOM 781 O O . TYR A 1 97 ? 0.182 -4.510 -25.351 1.00 55.09 97 TYR A O 1
ATOM 789 N N . LEU A 1 98 ? 0.999 -6.523 -24.789 1.00 53.75 98 LEU A N 1
ATOM 790 C CA . LEU A 1 98 ? 2.407 -6.131 -24.840 1.00 53.75 98 LEU A CA 1
ATOM 791 C C . LEU A 1 98 ? 2.795 -5.597 -26.223 1.00 53.75 98 LEU A C 1
ATOM 793 O O . LEU A 1 98 ? 3.420 -4.548 -26.319 1.00 53.75 98 LEU A O 1
ATOM 797 N N . LYS A 1 99 ? 2.341 -6.241 -27.305 1.00 56.47 99 LYS A N 1
ATOM 798 C CA . LYS A 1 99 ? 2.547 -5.746 -28.680 1.00 56.47 99 LYS A CA 1
ATOM 799 C C . LYS A 1 99 ? 1.938 -4.362 -28.925 1.00 56.47 99 LYS A C 1
ATOM 801 O O . LYS A 1 99 ? 2.491 -3.585 -29.702 1.00 56.47 99 LYS A O 1
ATOM 806 N N . ARG A 1 100 ? 0.796 -4.066 -28.298 1.00 53.03 100 ARG A N 1
ATOM 807 C CA . ARG A 1 100 ? 0.077 -2.791 -28.446 1.00 53.03 100 ARG A CA 1
ATOM 808 C C . ARG A 1 100 ? 0.648 -1.672 -27.563 1.00 53.03 100 ARG A C 1
ATOM 810 O O . ARG A 1 100 ? 0.532 -0.514 -27.946 1.00 53.03 100 ARG A O 1
ATOM 817 N N . HIS A 1 101 ? 1.280 -2.004 -26.433 1.00 49.47 101 HIS A N 1
ATOM 818 C CA . HIS A 1 101 ? 1.601 -1.034 -25.373 1.00 49.47 101 HIS A CA 1
ATOM 819 C C . HIS A 1 101 ? 3.078 -0.977 -24.964 1.00 49.47 101 HIS A C 1
ATOM 821 O O . HIS A 1 101 ? 3.450 -0.112 -24.181 1.00 49.47 101 HIS A O 1
ATOM 827 N N . ALA A 1 102 ? 3.947 -1.847 -25.480 1.00 49.81 102 ALA A N 1
ATOM 828 C CA . ALA A 1 102 ? 5.374 -1.828 -25.174 1.00 49.81 102 ALA A CA 1
ATOM 829 C C . ALA A 1 102 ? 6.119 -0.707 -25.916 1.00 49.81 102 ALA A C 1
ATOM 831 O O . ALA A 1 102 ? 6.975 -0.971 -26.749 1.00 49.81 102 ALA A O 1
ATOM 832 N N . MET A 1 103 ? 5.839 0.558 -25.621 1.00 46.34 103 MET A N 1
ATOM 833 C CA . MET A 1 103 ? 6.834 1.608 -25.851 1.00 46.34 103 MET A CA 1
ATOM 834 C C . MET A 1 103 ? 7.624 1.788 -24.551 1.00 46.34 103 MET A C 1
ATOM 836 O O . MET A 1 103 ? 6.998 1.879 -23.497 1.00 46.34 103 MET A O 1
ATOM 840 N N . PRO A 1 104 ? 8.971 1.769 -24.568 1.00 45.97 104 PRO A N 1
ATOM 841 C CA . PRO A 1 104 ? 9.904 1.760 -25.704 1.00 45.97 104 PRO A CA 1
ATOM 842 C C . PRO A 1 104 ? 10.361 0.359 -26.190 1.00 45.97 104 PRO A C 1
ATOM 844 O O . PRO A 1 104 ? 11.256 0.270 -27.021 1.00 45.97 104 PRO A O 1
ATOM 847 N N . TRP A 1 105 ? 9.783 -0.746 -25.706 1.00 50.91 105 TRP A N 1
ATOM 848 C CA . TRP A 1 105 ? 10.303 -2.118 -25.922 1.00 50.91 105 TRP A CA 1
ATOM 849 C C . TRP A 1 105 ? 9.715 -2.880 -27.117 1.00 50.91 105 TRP A C 1
ATOM 851 O O . TRP A 1 105 ? 9.825 -4.103 -27.198 1.00 50.91 105 TRP A O 1
ATOM 861 N N . LYS A 1 106 ? 9.074 -2.181 -28.054 1.00 49.03 106 LYS A N 1
ATOM 862 C CA . LYS A 1 106 ? 8.342 -2.792 -29.172 1.00 49.03 106 LYS A CA 1
ATOM 863 C C . LYS A 1 106 ? 9.244 -3.690 -30.024 1.00 49.03 106 LYS A C 1
ATOM 865 O O . LYS A 1 106 ? 8.783 -4.713 -30.522 1.00 49.03 106 LYS A O 1
ATOM 870 N N . ASP A 1 107 ? 10.522 -3.327 -30.118 1.00 47.09 107 ASP A N 1
ATOM 871 C CA . ASP A 1 107 ? 11.514 -3.999 -30.958 1.00 47.09 107 ASP A CA 1
ATOM 872 C C . ASP A 1 107 ? 12.287 -5.117 -30.235 1.00 47.09 107 ASP A C 1
ATOM 874 O O . ASP A 1 107 ? 12.895 -5.961 -30.896 1.00 47.09 107 ASP A O 1
ATOM 878 N N . SER A 1 108 ? 12.242 -5.175 -28.896 1.00 48.84 108 SER A N 1
ATOM 879 C CA . SER A 1 108 ? 12.822 -6.281 -28.116 1.00 48.84 108 SER A CA 1
ATOM 880 C C . SER A 1 108 ? 11.830 -7.420 -27.873 1.00 48.84 108 SER A C 1
ATOM 882 O O . SER A 1 108 ? 12.237 -8.535 -27.578 1.00 48.84 108 SER 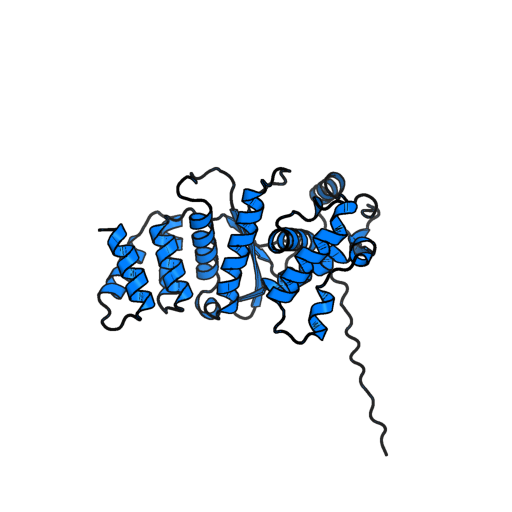A O 1
ATOM 884 N N . ILE A 1 109 ? 10.527 -7.209 -28.077 1.00 48.31 109 ILE A N 1
ATOM 885 C CA . ILE A 1 109 ? 9.524 -8.274 -27.947 1.00 48.31 109 ILE A CA 1
ATOM 886 C C . ILE A 1 109 ? 9.462 -9.096 -29.243 1.00 48.31 109 ILE A C 1
ATOM 888 O O . ILE A 1 109 ? 8.600 -8.906 -30.105 1.00 48.31 109 ILE A O 1
ATOM 892 N N . LYS A 1 110 ? 10.376 -10.058 -29.389 1.00 49.12 110 LYS A N 1
ATOM 893 C CA . LYS A 1 110 ? 10.279 -11.091 -30.432 1.00 49.12 110 LYS A CA 1
ATOM 894 C C . LYS A 1 110 ? 9.292 -12.176 -30.004 1.00 49.12 110 LYS A C 1
ATOM 896 O O . LYS A 1 110 ? 9.260 -12.597 -28.858 1.00 49.12 110 LYS A O 1
ATOM 901 N N . THR A 1 111 ? 8.452 -12.633 -30.935 1.00 47.28 111 THR A N 1
ATOM 902 C CA . THR A 1 111 ? 7.396 -13.637 -30.671 1.00 47.28 111 THR A CA 1
ATOM 903 C C . THR A 1 111 ? 7.757 -15.055 -31.110 1.00 47.28 111 THR A C 1
ATOM 905 O O . THR A 1 111 ? 6.895 -15.922 -31.224 1.00 47.28 111 THR A O 1
ATOM 908 N N . SER A 1 112 ? 9.043 -15.325 -31.314 1.00 46.75 112 SER A N 1
ATOM 909 C CA . SER A 1 112 ? 9.554 -16.660 -31.611 1.00 46.75 112 SER A CA 1
ATOM 910 C C . SER A 1 112 ? 9.757 -17.463 -30.319 1.00 46.75 112 SER A C 1
ATOM 912 O O . SER A 1 112 ? 10.881 -17.553 -29.849 1.00 46.75 112 SER A O 1
ATOM 914 N N . ASN A 1 113 ? 8.698 -18.018 -29.714 1.00 42.06 113 ASN A N 1
ATOM 915 C CA . ASN A 1 113 ? 8.741 -18.957 -28.564 1.00 42.06 113 ASN A CA 1
ATOM 916 C C . ASN A 1 113 ? 9.555 -18.542 -27.307 1.00 42.06 113 ASN A C 1
ATOM 918 O O . ASN A 1 113 ? 9.632 -19.311 -26.346 1.00 42.06 113 ASN A O 1
ATOM 922 N N . MET A 1 114 ? 10.128 -17.341 -27.281 1.00 48.41 114 MET A N 1
ATOM 923 C CA . MET A 1 114 ? 10.938 -16.760 -26.214 1.00 48.41 114 MET A CA 1
ATOM 924 C C . MET A 1 114 ? 10.509 -15.306 -26.050 1.00 48.41 114 MET A C 1
ATOM 926 O O . MET A 1 114 ? 10.472 -14.564 -27.027 1.00 48.41 114 MET A O 1
ATOM 930 N N . PHE A 1 115 ? 10.115 -14.936 -24.835 1.00 54.38 115 PHE A N 1
ATOM 931 C CA . PHE A 1 115 ? 9.730 -13.577 -24.490 1.00 54.38 115 PHE A CA 1
ATOM 932 C C . PHE A 1 115 ? 10.950 -12.874 -23.900 1.00 54.38 115 PHE A C 1
ATOM 934 O O . PHE A 1 115 ? 11.556 -13.347 -22.937 1.00 54.38 115 PHE A O 1
ATOM 941 N N . GLU A 1 116 ? 11.328 -11.776 -24.533 1.00 59.97 116 GLU A N 1
ATOM 942 C CA . GLU A 1 116 ? 12.502 -10.976 -24.225 1.00 59.97 116 GLU A CA 1
ATOM 943 C C . GLU A 1 116 ? 12.058 -9.746 -23.422 1.00 59.97 116 GLU A C 1
ATOM 945 O O . GLU A 1 116 ? 11.228 -8.959 -23.877 1.00 59.97 116 GLU A O 1
ATOM 950 N N . VAL A 1 117 ? 12.571 -9.602 -22.197 1.00 69.88 117 VAL A N 1
ATOM 951 C CA . VAL A 1 117 ? 12.186 -8.526 -21.277 1.00 69.88 117 VAL A CA 1
ATOM 952 C C . VAL A 1 117 ? 13.412 -7.740 -20.842 1.00 69.88 117 VAL A C 1
ATOM 954 O O . VAL A 1 117 ? 14.388 -8.352 -20.418 1.00 69.88 117 VAL A O 1
ATOM 957 N N . PRO A 1 118 ? 13.385 -6.399 -20.873 1.00 76.56 118 PRO A N 1
ATOM 958 C CA . PRO A 1 118 ? 14.499 -5.600 -20.382 1.00 76.56 118 PRO A CA 1
ATOM 959 C C . PRO A 1 118 ? 14.865 -5.938 -18.933 1.00 76.56 118 PRO A C 1
ATOM 961 O O . PRO A 1 118 ? 13.978 -6.091 -18.085 1.00 76.56 118 PRO A O 1
ATOM 964 N N . THR A 1 119 ? 16.162 -5.952 -18.617 1.00 84.19 119 THR A N 1
ATOM 965 C CA . THR A 1 119 ? 16.670 -6.137 -17.246 1.00 84.19 119 THR A CA 1
ATOM 966 C C . THR A 1 119 ? 16.026 -5.153 -16.263 1.00 84.19 119 THR A C 1
ATOM 968 O O . THR A 1 119 ? 15.771 -5.498 -15.106 1.00 84.19 119 THR A O 1
ATOM 971 N N . ALA A 1 120 ? 15.678 -3.945 -16.721 1.00 86.19 120 ALA A N 1
ATOM 972 C CA . ALA A 1 120 ? 14.940 -2.962 -15.940 1.00 86.19 120 ALA A CA 1
ATOM 973 C C . ALA A 1 120 ? 13.667 -3.564 -15.324 1.00 86.19 120 ALA A C 1
ATOM 975 O O . ALA A 1 120 ? 13.469 -3.451 -14.118 1.00 86.19 120 ALA A O 1
ATOM 976 N N . VAL A 1 121 ? 12.843 -4.279 -16.094 1.00 84.69 121 VAL A N 1
ATOM 977 C CA . VAL A 1 121 ? 11.580 -4.865 -15.605 1.00 84.69 121 VAL A CA 1
ATOM 978 C C . VAL A 1 121 ? 11.832 -5.821 -14.438 1.00 84.69 121 VAL A C 1
ATOM 980 O O . VAL A 1 121 ? 11.163 -5.731 -13.407 1.00 84.69 121 VAL A O 1
ATOM 983 N N . VAL A 1 122 ? 12.838 -6.688 -14.562 1.00 86.19 122 VAL A N 1
ATOM 984 C CA . VAL A 1 122 ? 13.220 -7.650 -13.517 1.00 86.19 122 VAL A CA 1
ATOM 985 C C . VAL A 1 122 ? 13.686 -6.923 -12.252 1.00 86.19 122 VAL A C 1
ATOM 987 O O . VAL A 1 122 ? 13.280 -7.279 -11.138 1.00 86.19 122 VAL A O 1
ATOM 990 N N . LYS A 1 123 ? 14.478 -5.854 -12.406 1.00 91.75 123 LYS A N 1
ATOM 991 C CA . LYS A 1 123 ? 14.922 -5.014 -11.286 1.00 91.75 123 LYS A CA 1
ATOM 992 C C . LYS A 1 123 ? 13.763 -4.301 -10.594 1.00 91.75 123 LYS A C 1
ATOM 994 O O . LYS A 1 123 ? 13.704 -4.339 -9.365 1.00 91.75 123 LYS A O 1
ATOM 999 N N . LEU A 1 124 ? 12.828 -3.706 -11.342 1.00 92.88 124 LEU A N 1
ATOM 1000 C CA . LEU A 1 124 ? 11.639 -3.063 -10.770 1.00 92.88 124 LEU A CA 1
ATOM 1001 C C . LEU A 1 124 ? 10.774 -4.071 -9.999 1.00 92.88 124 LEU A C 1
ATOM 1003 O O . LEU A 1 124 ? 10.357 -3.791 -8.875 1.00 92.88 124 LEU A O 1
ATOM 1007 N N . ALA A 1 125 ? 10.515 -5.249 -10.573 1.00 89.69 125 ALA A N 1
ATOM 1008 C CA . ALA A 1 125 ? 9.719 -6.287 -9.920 1.00 89.69 125 ALA A CA 1
ATOM 1009 C C . ALA A 1 125 ? 10.371 -6.755 -8.608 1.00 89.69 125 ALA A C 1
ATOM 1011 O O . ALA A 1 125 ? 9.722 -6.820 -7.561 1.00 89.69 125 ALA A O 1
ATOM 1012 N N . SER A 1 126 ? 11.683 -6.993 -8.648 1.00 90.88 126 SER A N 1
ATOM 1013 C CA . SER A 1 126 ? 12.479 -7.365 -7.475 1.00 90.88 126 SER A CA 1
ATOM 1014 C C . SER A 1 126 ? 12.505 -6.257 -6.418 1.00 90.88 126 SER A C 1
ATOM 1016 O O . SER A 1 126 ? 12.466 -6.532 -5.215 1.00 90.88 126 SER A O 1
ATOM 1018 N N . ALA A 1 127 ? 12.555 -4.993 -6.846 1.00 93.56 127 ALA A N 1
ATOM 1019 C CA . ALA A 1 127 ? 12.486 -3.848 -5.951 1.00 93.56 127 ALA A CA 1
ATOM 1020 C C . ALA A 1 127 ? 11.123 -3.762 -5.258 1.00 93.56 127 ALA A C 1
ATOM 1022 O O . ALA A 1 127 ? 11.087 -3.520 -4.051 1.00 93.56 127 ALA A O 1
ATOM 1023 N N . LEU A 1 128 ? 10.019 -4.046 -5.961 1.00 93.69 128 LEU A N 1
ATOM 1024 C CA . LEU A 1 128 ? 8.698 -4.105 -5.336 1.00 93.69 128 LEU A CA 1
ATOM 1025 C C . LEU A 1 128 ? 8.667 -5.134 -4.204 1.00 93.69 128 LEU A C 1
ATOM 1027 O O . LEU A 1 128 ? 8.261 -4.806 -3.091 1.00 93.69 128 LEU A O 1
ATOM 1031 N N . ASP A 1 129 ? 9.171 -6.345 -4.443 1.00 91.31 129 ASP A N 1
ATOM 1032 C CA . ASP A 1 129 ? 9.226 -7.407 -3.429 1.00 91.31 129 ASP A CA 1
ATOM 1033 C C . ASP A 1 129 ? 10.110 -7.039 -2.223 1.00 91.31 129 ASP A C 1
ATOM 1035 O O . ASP A 1 129 ? 9.872 -7.453 -1.078 1.00 91.31 129 ASP A O 1
ATOM 1039 N N . ALA A 1 130 ? 11.142 -6.227 -2.450 1.00 89.62 130 ALA A N 1
ATOM 1040 C CA . ALA A 1 130 ? 12.009 -5.720 -1.397 1.00 89.62 130 ALA A CA 1
ATOM 1041 C C . ALA A 1 130 ? 11.372 -4.576 -0.588 1.00 89.62 130 ALA A C 1
ATOM 1043 O O . ALA A 1 130 ? 11.630 -4.475 0.618 1.00 89.62 130 ALA A O 1
ATOM 1044 N N . VAL A 1 131 ? 10.579 -3.722 -1.242 1.00 90.75 131 VAL A N 1
ATOM 1045 C CA . VAL A 1 131 ? 9.994 -2.488 -0.691 1.00 90.75 131 VAL A CA 1
ATOM 1046 C C . VAL A 1 131 ? 8.643 -2.734 -0.021 1.00 90.75 131 VAL A C 1
ATOM 1048 O O . VAL A 1 131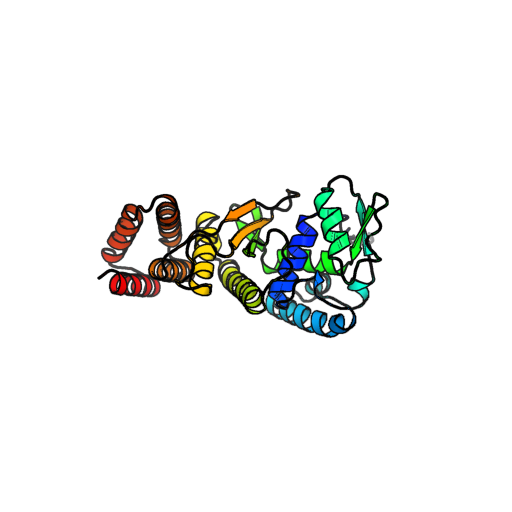 ? 8.408 -2.178 1.056 1.00 90.75 131 VAL A O 1
ATOM 1051 N N . MET A 1 132 ? 7.798 -3.553 -0.650 1.00 91.00 132 MET A N 1
ATOM 1052 C CA . MET A 1 132 ? 6.407 -3.855 -0.282 1.00 91.00 132 MET A CA 1
ATOM 1053 C C . MET A 1 132 ? 6.229 -5.284 0.257 1.00 91.00 132 MET A C 1
ATOM 1055 O O . MET A 1 132 ? 5.113 -5.704 0.554 1.00 91.00 132 MET A O 1
ATOM 1059 N N . GLY A 1 133 ? 7.322 -6.044 0.379 1.00 89.00 133 GLY A N 1
ATOM 1060 C CA . GLY A 1 133 ? 7.281 -7.403 0.905 1.00 89.00 133 GLY A CA 1
ATOM 1061 C C . GLY A 1 133 ? 6.952 -7.448 2.399 1.00 89.00 133 GLY A C 1
ATOM 1062 O O . GLY A 1 133 ? 7.620 -6.800 3.207 1.00 89.00 133 GLY A O 1
ATOM 1063 N N . VAL A 1 134 ? 5.978 -8.277 2.760 1.00 86.06 134 VAL A N 1
ATOM 1064 C CA . VAL A 1 134 ? 5.404 -8.412 4.099 1.00 86.06 134 VAL A CA 1
ATOM 1065 C C . VAL A 1 134 ? 5.303 -9.884 4.512 1.00 86.06 134 VAL A C 1
ATOM 1067 O O . VAL A 1 134 ? 5.064 -10.760 3.681 1.00 86.06 134 VAL A O 1
ATOM 1070 N N . GLY A 1 135 ? 5.538 -10.172 5.794 1.00 82.94 135 GLY A N 1
ATOM 1071 C CA . GLY A 1 135 ? 5.394 -11.512 6.365 1.00 82.94 135 GLY A CA 1
ATOM 1072 C C . GLY A 1 135 ? 3.998 -11.708 6.951 1.00 82.94 135 GLY A C 1
ATOM 1073 O O . GLY A 1 135 ? 3.585 -10.922 7.795 1.00 82.94 135 GLY A O 1
ATOM 1074 N N . ILE A 1 136 ? 3.276 -12.742 6.518 1.00 78.38 136 ILE A N 1
ATOM 1075 C CA . ILE A 1 136 ? 1.949 -13.098 7.039 1.00 78.38 136 ILE A CA 1
ATOM 1076 C C . ILE A 1 136 ? 1.929 -14.609 7.277 1.00 78.38 136 ILE A C 1
ATOM 1078 O O . ILE A 1 136 ? 2.123 -15.387 6.342 1.00 78.38 136 ILE A O 1
ATOM 1082 N N . GLY A 1 137 ? 1.728 -15.039 8.526 1.00 75.25 137 GLY A N 1
ATOM 1083 C CA . GLY A 1 137 ? 1.646 -16.465 8.871 1.00 75.25 137 GLY A CA 1
ATOM 1084 C C . GLY A 1 137 ? 2.881 -17.279 8.459 1.00 75.25 137 GLY A C 1
ATOM 1085 O O . GLY A 1 137 ? 2.744 -18.371 7.919 1.00 75.25 137 GLY A O 1
ATOM 1086 N N . GLY A 1 138 ? 4.086 -16.721 8.627 1.00 76.69 138 GLY A N 1
ATOM 1087 C CA . GLY A 1 138 ? 5.351 -17.386 8.278 1.00 76.69 138 GLY A CA 1
ATOM 1088 C C . GLY A 1 138 ? 5.694 -17.416 6.782 1.00 76.69 138 GLY A C 1
ATOM 1089 O O . GLY A 1 138 ? 6.775 -17.874 6.419 1.00 76.69 138 GLY A O 1
ATOM 1090 N N . LYS A 1 139 ? 4.824 -16.896 5.907 1.00 82.50 139 LYS A N 1
ATOM 1091 C CA . LYS A 1 139 ? 5.075 -16.758 4.465 1.00 82.50 139 LYS A CA 1
ATOM 1092 C C . LYS A 1 139 ? 5.314 -15.295 4.086 1.00 82.50 139 LYS A C 1
ATOM 1094 O O . LYS A 1 139 ? 4.787 -14.386 4.725 1.00 82.50 139 LYS A O 1
ATOM 1099 N N . ARG A 1 140 ? 6.114 -15.061 3.040 1.00 84.31 140 ARG A N 1
ATOM 1100 C CA . ARG A 1 140 ? 6.404 -13.719 2.511 1.00 84.31 140 ARG A CA 1
ATOM 1101 C C . ARG A 1 140 ? 5.535 -13.442 1.286 1.00 84.31 140 ARG A C 1
ATOM 1103 O O . ARG A 1 140 ? 5.521 -14.235 0.349 1.00 84.31 140 ARG A O 1
ATOM 1110 N N . TYR A 1 141 ? 4.863 -12.300 1.287 1.00 87.69 141 TYR A N 1
ATOM 1111 C CA . TYR A 1 141 ? 4.013 -11.829 0.197 1.00 87.69 141 TYR A CA 1
ATOM 1112 C C . TYR A 1 141 ? 4.418 -10.425 -0.213 1.00 87.69 141 TYR A C 1
ATOM 1114 O O . TYR A 1 141 ? 4.987 -9.692 0.589 1.00 87.69 141 TYR A O 1
ATOM 1122 N N . THR A 1 142 ? 4.064 -10.028 -1.427 1.00 90.88 142 THR A N 1
ATOM 1123 C CA . THR A 1 142 ? 4.085 -8.620 -1.832 1.00 90.88 142 THR A CA 1
ATOM 1124 C C . THR A 1 142 ? 2.648 -8.150 -1.924 1.00 90.88 142 THR A C 1
ATOM 1126 O O . THR A 1 142 ? 1.846 -8.773 -2.616 1.00 90.88 142 THR A O 1
ATOM 1129 N N . VAL A 1 143 ? 2.313 -7.098 -1.180 1.00 90.50 143 VAL A N 1
ATOM 1130 C CA . VAL A 1 143 ? 0.933 -6.627 -1.030 1.00 90.50 143 VAL A CA 1
ATOM 1131 C C . VAL A 1 143 ? 0.852 -5.166 -1.437 1.00 90.50 143 VAL A C 1
ATOM 1133 O O . VAL A 1 143 ? 1.607 -4.335 -0.925 1.00 90.50 143 VAL A O 1
ATOM 1136 N N . VAL A 1 144 ? -0.063 -4.859 -2.350 1.00 92.88 144 VAL A N 1
ATOM 1137 C CA . VAL A 1 144 ? -0.239 -3.523 -2.929 1.00 92.88 144 VAL A CA 1
ATOM 1138 C C . VAL A 1 144 ? -1.717 -3.212 -3.145 1.00 92.88 144 VAL A C 1
ATOM 1140 O O . VAL A 1 144 ? -2.562 -4.107 -3.187 1.00 92.88 144 VAL A O 1
ATOM 1143 N N . VAL A 1 145 ? -2.017 -1.927 -3.294 1.00 90.25 145 VAL A N 1
ATOM 1144 C CA . VAL A 1 145 ? -3.288 -1.450 -3.839 1.00 90.25 145 VAL A CA 1
ATOM 1145 C C . VAL A 1 145 ? -3.079 -1.104 -5.298 1.00 90.25 145 VAL A C 1
ATOM 1147 O O . VAL A 1 145 ? -2.189 -0.325 -5.633 1.00 90.25 145 VAL A O 1
ATOM 1150 N N . GLU A 1 146 ? -3.914 -1.656 -6.158 1.00 86.94 146 GLU A N 1
ATOM 1151 C CA . GLU A 1 146 ? -3.957 -1.310 -7.571 1.00 86.94 146 GLU A CA 1
ATOM 1152 C C . GLU A 1 146 ? -5.313 -0.696 -7.875 1.00 86.94 146 GLU A C 1
ATOM 1154 O O . GLU A 1 146 ? -6.317 -1.075 -7.279 1.00 86.94 146 GLU A O 1
ATOM 1159 N N . MET A 1 147 ? -5.355 0.275 -8.776 1.00 77.81 147 MET A N 1
ATOM 1160 C CA . MET A 1 147 ? -6.623 0.728 -9.335 1.00 77.81 147 MET A CA 1
ATOM 1161 C C . MET A 1 147 ? -6.942 -0.206 -10.507 1.00 77.81 147 MET A C 1
ATOM 1163 O O . MET A 1 147 ? -6.080 -0.431 -11.354 1.00 77.81 147 MET A O 1
ATOM 1167 N N . ASP A 1 148 ? -8.122 -0.828 -10.468 1.00 65.94 148 ASP A N 1
ATOM 1168 C CA . ASP A 1 148 ? -8.702 -1.650 -11.531 1.00 65.94 148 ASP A CA 1
ATOM 1169 C C . ASP A 1 148 ? -8.781 -0.783 -12.771 1.00 65.94 148 ASP A C 1
ATOM 1171 O O . ASP A 1 148 ? -9.590 0.136 -12.919 1.00 65.94 148 ASP A O 1
ATOM 1175 N N . GLU A 1 149 ? -7.879 -1.119 -13.657 1.00 54.38 149 GLU A N 1
ATOM 1176 C CA . GLU A 1 149 ? -8.008 -0.846 -15.048 1.00 54.38 149 GLU A CA 1
ATOM 1177 C C . GLU A 1 149 ? -8.025 -2.232 -15.647 1.00 54.38 149 GLU A C 1
ATOM 1179 O O . GLU A 1 149 ? -6.999 -2.915 -15.723 1.00 54.38 149 GLU A O 1
ATOM 1184 N N . ALA A 1 150 ? -9.195 -2.666 -16.092 1.00 41.72 150 ALA A N 1
ATOM 1185 C CA . ALA A 1 150 ? -9.219 -3.506 -17.265 1.00 41.72 150 ALA A CA 1
ATOM 1186 C C . ALA A 1 150 ? -8.550 -2.699 -18.395 1.00 41.72 150 ALA A C 1
ATOM 1188 O O . ALA A 1 150 ? -9.225 -2.067 -19.190 1.00 41.72 150 ALA A O 1
ATOM 1189 N N . PHE A 1 151 ? -7.215 -2.676 -18.398 1.00 46.03 151 PHE A N 1
ATOM 1190 C CA . PHE A 1 151 ? -6.356 -2.310 -19.511 1.00 46.03 151 PHE A CA 1
ATOM 1191 C C . PHE A 1 151 ? -6.739 -1.019 -20.255 1.00 46.03 151 PHE A C 1
ATOM 1193 O O . PHE A 1 151 ? -6.734 -1.034 -21.485 1.00 46.03 151 PHE A O 1
ATOM 1200 N N . ASP A 1 152 ? -7.048 0.082 -19.555 1.00 40.06 152 ASP A N 1
ATOM 1201 C CA . ASP A 1 152 ? -7.407 1.339 -20.223 1.00 40.06 152 ASP A CA 1
ATOM 1202 C C . ASP A 1 152 ? -6.345 2.435 -20.061 1.00 40.06 152 ASP A C 1
ATOM 1204 O O . ASP A 1 152 ? -5.769 2.653 -19.002 1.00 40.06 152 ASP A O 1
ATOM 1208 N N . LEU A 1 153 ? -6.078 3.128 -21.163 1.00 44.16 153 LEU A N 1
ATOM 1209 C CA . LEU A 1 153 ? -4.942 4.022 -21.433 1.00 44.16 153 LEU A CA 1
ATOM 1210 C C . LEU A 1 153 ? -4.986 5.370 -20.687 1.00 44.16 153 LEU A C 1
ATOM 1212 O O . LEU A 1 153 ? -4.267 6.310 -21.043 1.00 44.16 153 LEU A O 1
ATOM 1216 N N . HIS A 1 154 ? -5.826 5.495 -19.662 1.00 50.88 154 HIS A N 1
ATOM 1217 C CA . HIS A 1 154 ? -6.187 6.775 -19.061 1.00 50.88 154 HIS A CA 1
ATOM 1218 C C . HIS A 1 154 ? -6.075 6.764 -17.537 1.00 50.88 154 HIS A C 1
ATOM 1220 O O . HIS A 1 154 ? -6.967 7.213 -16.812 1.00 50.88 154 HIS A O 1
ATOM 1226 N N . TYR A 1 155 ? -4.912 6.348 -17.046 1.00 61.56 155 TYR A N 1
ATOM 1227 C CA . TYR A 1 155 ? -4.445 6.804 -15.749 1.00 61.56 155 TYR A CA 1
ATOM 1228 C C . TYR A 1 155 ? -4.343 8.340 -15.766 1.00 61.56 155 TYR A C 1
ATOM 1230 O O . TYR A 1 155 ? -3.415 8.908 -16.346 1.00 61.56 155 TYR A O 1
ATOM 1238 N N . SER A 1 156 ? -5.282 9.041 -15.126 1.00 75.75 156 SER A N 1
ATOM 1239 C CA . SER A 1 156 ? -5.073 10.461 -14.837 1.00 75.75 156 SER A CA 1
ATOM 1240 C C . SER A 1 156 ? -3.880 10.609 -13.884 1.00 75.75 156 SER A C 1
ATOM 1242 O O . SER A 1 156 ? -3.635 9.739 -13.041 1.00 75.75 156 SER A O 1
ATOM 1244 N N . ALA A 1 157 ? -3.138 11.715 -13.990 1.00 79.62 157 ALA A N 1
ATOM 1245 C CA . ALA A 1 157 ? -2.020 11.997 -13.083 1.00 79.62 157 ALA A CA 1
ATOM 1246 C C . ALA A 1 157 ? -2.452 11.912 -11.606 1.00 79.62 157 ALA A C 1
ATOM 1248 O O . ALA A 1 157 ? -1.747 11.335 -10.781 1.00 79.62 157 ALA A O 1
ATOM 1249 N N . GLU A 1 158 ? -3.666 12.381 -11.307 1.00 80.94 158 GLU A N 1
ATOM 1250 C CA . GLU A 1 158 ? -4.280 12.295 -9.983 1.00 80.94 158 GLU A CA 1
ATOM 1251 C C . GLU A 1 158 ? -4.461 10.844 -9.502 1.00 80.94 158 GLU A C 1
ATOM 1253 O O . GLU A 1 158 ? -4.155 10.529 -8.352 1.00 80.94 158 GLU A O 1
ATOM 1258 N N . ARG A 1 159 ? -4.915 9.924 -10.368 1.00 79.31 159 ARG A N 1
ATOM 1259 C CA . ARG A 1 159 ? -5.071 8.501 -10.014 1.00 79.31 159 ARG A CA 1
ATOM 1260 C C . ARG A 1 159 ? -3.727 7.838 -9.721 1.00 79.31 159 ARG A C 1
ATOM 1262 O O . ARG A 1 159 ? -3.616 7.098 -8.744 1.00 79.31 159 ARG A O 1
ATOM 1269 N N . LEU A 1 160 ? -2.704 8.129 -10.525 1.00 84.44 160 LEU A N 1
ATOM 1270 C CA . LEU A 1 160 ? -1.345 7.600 -10.339 1.00 84.44 160 LEU A CA 1
ATOM 1271 C C . LEU A 1 160 ? -0.727 8.093 -9.039 1.00 84.44 160 LEU A C 1
ATOM 1273 O O . LEU A 1 160 ? -0.168 7.306 -8.272 1.00 84.44 160 LEU A O 1
ATOM 1277 N N . GLU A 1 161 ? -0.868 9.388 -8.768 1.00 87.12 161 GLU A N 1
ATOM 1278 C CA . GLU A 1 161 ? -0.445 9.987 -7.513 1.00 87.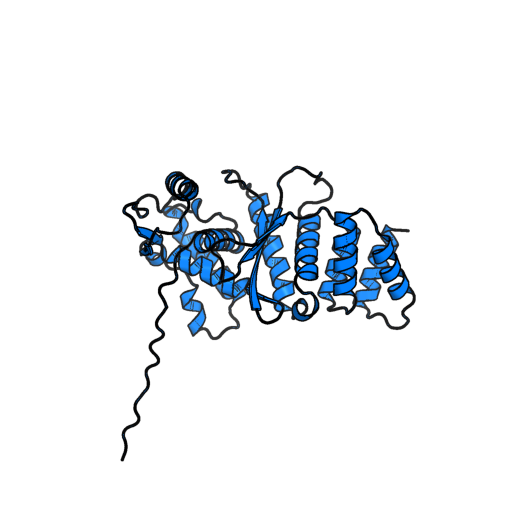12 161 GLU A CA 1
ATOM 1279 C C . GLU A 1 161 ? -1.166 9.346 -6.326 1.00 87.12 161 GLU A C 1
ATOM 1281 O O . GLU A 1 161 ? -0.521 8.927 -5.361 1.00 87.12 161 GLU A O 1
ATOM 1286 N N . ARG A 1 162 ? -2.488 9.191 -6.414 1.00 86.50 162 ARG A N 1
ATOM 1287 C CA . ARG A 1 162 ? -3.302 8.577 -5.365 1.00 86.50 162 ARG A CA 1
ATOM 1288 C C . ARG A 1 162 ? -2.904 7.122 -5.113 1.00 86.50 162 ARG A C 1
ATOM 1290 O O . ARG A 1 162 ? -2.698 6.741 -3.961 1.00 86.50 162 ARG A O 1
ATOM 1297 N N . MET A 1 163 ? -2.718 6.321 -6.163 1.00 87.44 163 MET A N 1
ATOM 1298 C CA . MET A 1 163 ? -2.226 4.943 -6.052 1.00 87.44 163 MET A CA 1
ATOM 1299 C C . MET A 1 163 ? -0.838 4.896 -5.400 1.00 87.44 163 MET A C 1
ATOM 1301 O O . MET A 1 163 ? -0.602 4.076 -4.506 1.00 87.44 163 MET A O 1
ATOM 1305 N N . ALA A 1 164 ? 0.077 5.778 -5.808 1.00 90.62 164 ALA A N 1
ATOM 1306 C CA . ALA A 1 164 ? 1.406 5.861 -5.216 1.00 90.62 164 ALA A CA 1
ATOM 1307 C C . ALA A 1 164 ? 1.333 6.217 -3.722 1.00 90.62 164 ALA A C 1
ATOM 1309 O O . ALA A 1 164 ? 1.987 5.565 -2.906 1.00 90.62 164 ALA A O 1
ATOM 1310 N N . ASN A 1 165 ? 0.506 7.193 -3.345 1.00 90.75 165 ASN A N 1
ATOM 1311 C CA . ASN A 1 165 ? 0.356 7.650 -1.964 1.00 90.75 165 ASN A CA 1
ATOM 1312 C C . ASN A 1 165 ? -0.258 6.574 -1.059 1.00 90.75 165 ASN A C 1
ATOM 1314 O O . ASN A 1 165 ? 0.317 6.279 -0.011 1.00 90.75 165 ASN A O 1
ATOM 1318 N N . ILE A 1 166 ? -1.327 5.900 -1.498 1.00 91.69 166 ILE A N 1
ATOM 1319 C CA . ILE A 1 166 ? -1.935 4.788 -0.745 1.00 91.69 166 ILE A CA 1
ATOM 1320 C C . ILE A 1 166 ? -0.903 3.689 -0.479 1.00 91.69 166 ILE A C 1
ATOM 1322 O O . ILE A 1 166 ? -0.761 3.235 0.654 1.00 91.69 166 ILE A O 1
ATOM 1326 N N . ASN A 1 167 ? -0.142 3.273 -1.495 1.00 93.69 167 ASN A N 1
ATOM 1327 C CA . ASN A 1 167 ? 0.872 2.232 -1.323 1.00 93.69 167 ASN A CA 1
ATOM 1328 C C . ASN A 1 167 ? 2.032 2.681 -0.424 1.00 93.69 167 ASN A C 1
ATOM 1330 O O . ASN A 1 167 ? 2.535 1.887 0.374 1.00 93.69 167 ASN A O 1
ATOM 1334 N N . ARG A 1 168 ? 2.454 3.950 -0.506 1.00 91.38 168 ARG A N 1
ATOM 1335 C CA . ARG A 1 168 ? 3.472 4.518 0.393 1.00 91.38 168 ARG A CA 1
ATOM 1336 C C . ARG A 1 168 ? 2.999 4.529 1.845 1.00 91.38 168 ARG A C 1
ATOM 1338 O O . ARG A 1 168 ? 3.795 4.198 2.722 1.00 91.38 168 ARG A O 1
ATOM 1345 N N . GLU A 1 169 ? 1.737 4.864 2.102 1.00 91.25 169 GLU A N 1
ATOM 1346 C CA . GLU A 1 169 ? 1.153 4.796 3.444 1.00 91.25 169 GLU A CA 1
ATOM 1347 C C . GLU A 1 169 ? 0.989 3.356 3.924 1.00 91.25 169 GLU A C 1
ATOM 1349 O O . GLU A 1 169 ? 1.398 3.029 5.037 1.00 91.25 169 GLU A O 1
ATOM 1354 N N . LEU A 1 170 ? 0.478 2.465 3.074 1.00 90.12 170 LEU A N 1
ATOM 1355 C CA . LEU A 1 170 ? 0.304 1.050 3.395 1.00 90.12 170 LEU A CA 1
ATOM 1356 C C . LEU A 1 170 ? 1.640 0.397 3.785 1.00 90.12 170 LEU A C 1
ATOM 1358 O O . LEU A 1 170 ? 1.726 -0.369 4.743 1.00 90.12 170 LEU A O 1
ATOM 1362 N N . ARG A 1 171 ? 2.727 0.793 3.120 1.00 88.12 171 ARG A N 1
ATOM 1363 C CA . ARG A 1 171 ? 4.088 0.378 3.464 1.00 88.12 171 ARG A CA 1
ATOM 1364 C C . ARG A 1 171 ? 4.516 0.767 4.882 1.00 88.12 171 ARG A C 1
ATOM 1366 O O . ARG A 1 171 ? 5.328 0.061 5.484 1.00 88.12 171 ARG A O 1
ATOM 1373 N N . GLN A 1 172 ? 4.022 1.879 5.428 1.00 85.12 172 GLN A N 1
ATOM 1374 C CA . GLN A 1 172 ? 4.342 2.275 6.804 1.00 85.12 172 GLN A CA 1
ATOM 1375 C C . GLN A 1 172 ? 3.794 1.257 7.806 1.00 85.12 172 GLN A C 1
ATOM 1377 O O . GLN A 1 172 ? 4.494 0.922 8.762 1.00 85.12 172 GLN A O 1
ATOM 1382 N N . PHE A 1 173 ? 2.618 0.680 7.532 1.00 81.12 173 PHE A N 1
ATOM 1383 C CA . PHE A 1 173 ? 2.078 -0.416 8.334 1.00 81.12 173 PHE A CA 1
ATOM 1384 C C . PHE A 1 173 ? 3.029 -1.615 8.314 1.00 81.12 173 PHE A C 1
ATOM 1386 O O . PHE A 1 173 ? 3.383 -2.112 9.379 1.00 81.12 173 PHE A O 1
ATOM 1393 N N . TYR A 1 174 ? 3.549 -2.001 7.141 1.00 77.81 174 TYR A N 1
ATOM 1394 C CA . TYR A 1 174 ? 4.497 -3.121 6.999 1.00 77.81 174 TYR A CA 1
ATOM 1395 C C . TYR A 1 174 ? 5.775 -2.943 7.821 1.00 77.81 174 TYR A C 1
ATOM 1397 O O . TYR A 1 174 ? 6.305 -3.907 8.370 1.00 77.81 174 TYR A O 1
ATOM 1405 N N . LYS A 1 175 ? 6.281 -1.709 7.904 1.00 70.81 175 LYS A N 1
ATOM 1406 C CA . LYS A 1 175 ? 7.519 -1.394 8.627 1.00 70.81 175 LYS A CA 1
ATOM 1407 C C . LYS A 1 175 ? 7.345 -1.346 10.140 1.00 70.81 175 LYS A C 1
ATOM 1409 O O . LYS A 1 175 ? 8.301 -1.628 10.855 1.00 70.81 175 LYS A O 1
ATOM 1414 N N . ALA A 1 176 ? 6.159 -0.994 10.626 1.00 67.44 176 ALA A N 1
ATOM 1415 C CA . ALA A 1 176 ? 5.923 -0.728 12.040 1.00 67.44 176 ALA A CA 1
ATOM 1416 C C . ALA A 1 176 ? 5.830 -1.992 12.921 1.00 67.44 176 ALA A C 1
ATOM 1418 O O . ALA A 1 176 ? 5.506 -1.872 14.095 1.00 67.44 176 ALA A O 1
ATOM 1419 N N . LYS A 1 177 ? 6.054 -3.206 12.384 1.00 61.06 177 LYS A N 1
ATOM 1420 C CA . LYS A 1 177 ? 5.776 -4.514 13.033 1.00 61.06 177 LYS A CA 1
ATOM 1421 C C . LYS A 1 177 ? 4.334 -4.723 13.529 1.00 61.06 177 LYS A C 1
ATOM 1423 O O . LYS A 1 177 ? 3.983 -5.839 13.886 1.00 61.06 177 LYS A O 1
ATOM 1428 N N . VAL A 1 178 ? 3.474 -3.711 13.426 1.00 60.88 178 VAL A N 1
ATOM 1429 C CA . VAL A 1 178 ? 2.017 -3.767 13.619 1.00 60.88 178 VAL A CA 1
ATOM 1430 C C . VAL A 1 178 ? 1.384 -4.928 12.835 1.00 60.88 178 VAL A C 1
ATOM 1432 O O . VAL A 1 178 ? 0.410 -5.531 13.277 1.00 60.88 178 VAL A O 1
ATOM 1435 N N . VAL A 1 179 ? 1.953 -5.285 11.678 1.00 56.03 179 VAL A N 1
ATOM 1436 C CA . VAL A 1 179 ? 1.407 -6.326 10.794 1.00 56.03 179 VAL A CA 1
ATOM 1437 C C . VAL A 1 179 ? 1.455 -7.735 11.364 1.00 56.03 179 VAL A C 1
ATOM 1439 O O . VAL A 1 179 ? 0.576 -8.525 11.021 1.00 56.03 179 VAL A O 1
ATOM 1442 N N . GLU A 1 180 ? 2.424 -8.062 12.228 1.00 60.91 180 GLU A N 1
ATOM 1443 C CA . GLU A 1 180 ? 2.507 -9.415 12.802 1.00 60.91 180 GLU A CA 1
ATOM 1444 C C . GLU A 1 180 ? 1.203 -9.784 13.540 1.00 60.91 180 GLU A C 1
ATOM 1446 O O . GLU A 1 180 ? 0.797 -10.945 13.511 1.00 60.91 180 GLU A O 1
ATOM 1451 N N . ASN A 1 181 ? 0.472 -8.783 14.053 1.00 63.94 181 ASN A N 1
ATOM 1452 C CA . ASN A 1 181 ? -0.816 -8.952 14.732 1.00 63.94 181 ASN A CA 1
ATOM 1453 C C . ASN A 1 181 ? -2.048 -8.821 13.813 1.00 63.94 181 ASN A C 1
ATOM 1455 O O . ASN A 1 181 ? -3.109 -9.363 14.125 1.00 63.94 181 ASN A O 1
ATOM 1459 N N . LEU A 1 182 ? -1.943 -8.111 12.684 1.00 71.75 182 LEU A N 1
ATOM 1460 C CA . LEU A 1 182 ? -3.095 -7.776 11.830 1.00 71.75 182 LEU A CA 1
ATOM 1461 C C . LEU A 1 182 ? -3.539 -8.917 10.902 1.00 71.75 182 LEU A C 1
ATOM 1463 O O . LEU A 1 182 ? -4.724 -9.027 10.571 1.00 71.75 182 LEU A O 1
ATOM 1467 N N . GLY A 1 183 ? -2.598 -9.748 10.445 1.00 82.06 183 GLY A N 1
ATOM 1468 C CA . GLY A 1 183 ? -2.871 -10.778 9.439 1.00 82.06 183 GLY A CA 1
ATOM 1469 C C . GLY A 1 183 ? -3.438 -10.215 8.122 1.00 82.06 183 GLY A C 1
ATOM 1470 O O . GLY A 1 183 ? -3.346 -9.021 7.832 1.00 82.06 183 GLY A O 1
ATOM 1471 N N . TYR A 1 184 ? -4.039 -11.081 7.300 1.00 86.06 184 TYR A N 1
ATOM 1472 C CA . TYR A 1 184 ? -4.624 -10.670 6.014 1.00 86.06 184 TYR A CA 1
ATOM 1473 C C . TYR A 1 184 ? -5.785 -9.691 6.165 1.00 86.06 184 TYR A C 1
ATOM 1475 O O . TYR A 1 184 ? -5.827 -8.688 5.457 1.00 86.06 184 TYR A O 1
ATOM 1483 N N . THR A 1 185 ? -6.713 -9.977 7.080 1.00 89.62 185 THR A N 1
ATOM 1484 C CA . THR A 1 185 ? -7.909 -9.156 7.297 1.00 89.62 185 THR A CA 1
ATOM 1485 C C . THR A 1 185 ? -7.533 -7.741 7.704 1.00 89.62 185 THR A C 1
ATOM 1487 O O . THR A 1 185 ? -8.029 -6.785 7.113 1.00 89.62 185 THR A O 1
ATOM 1490 N N . GLY A 1 186 ? -6.606 -7.590 8.653 1.00 90.06 186 GLY A N 1
ATOM 1491 C CA . GLY A 1 186 ? -6.196 -6.269 9.100 1.00 90.06 186 GLY A CA 1
ATOM 1492 C C . GLY A 1 186 ? -5.460 -5.470 8.019 1.00 90.06 186 GLY A C 1
ATOM 1493 O O . GLY A 1 186 ? -5.700 -4.271 7.868 1.00 90.06 186 GLY A O 1
ATOM 1494 N N . LEU A 1 187 ? -4.622 -6.121 7.208 1.00 89.44 187 LEU A N 1
ATOM 1495 C CA . LEU A 1 187 ? -3.973 -5.459 6.072 1.00 89.44 187 LEU A CA 1
ATOM 1496 C C . LEU A 1 187 ? -4.962 -5.050 4.978 1.00 89.44 187 LEU A C 1
ATOM 1498 O O . LEU A 1 187 ? -4.865 -3.938 4.460 1.00 89.44 187 LEU A O 1
ATOM 1502 N N . TYR A 1 188 ? -5.920 -5.918 4.653 1.00 91.88 188 TYR A N 1
ATOM 1503 C CA . TYR A 1 188 ? -6.985 -5.600 3.707 1.00 91.88 188 TYR A CA 1
ATOM 1504 C C . TYR A 1 188 ? -7.800 -4.399 4.193 1.00 91.88 188 TYR A C 1
ATOM 1506 O O . TYR A 1 188 ? -7.965 -3.435 3.451 1.00 91.88 188 TYR A O 1
ATOM 1514 N N . MET A 1 189 ? -8.230 -4.396 5.459 1.00 93.19 189 MET A N 1
ATOM 1515 C CA . MET A 1 189 ? -8.989 -3.274 6.013 1.00 93.19 189 MET A CA 1
ATOM 1516 C C . MET A 1 189 ? -8.170 -1.982 6.093 1.00 93.19 189 MET A C 1
ATOM 1518 O O . MET A 1 189 ? -8.736 -0.900 5.956 1.00 93.19 189 MET A O 1
ATOM 1522 N N . ALA A 1 190 ? -6.844 -2.063 6.248 1.00 92.69 190 ALA A N 1
ATOM 1523 C CA . ALA A 1 190 ? -5.981 -0.880 6.237 1.00 92.69 190 ALA A CA 1
ATOM 1524 C C . ALA A 1 190 ? -5.914 -0.290 4.831 1.00 92.69 190 ALA A C 1
ATOM 1526 O O . ALA A 1 190 ? -6.051 0.917 4.656 1.00 92.69 190 ALA A O 1
ATOM 1527 N N . ALA A 1 191 ? -5.774 -1.153 3.824 1.00 92.38 191 ALA A N 1
ATOM 1528 C CA . ALA A 1 191 ? -5.811 -0.752 2.430 1.00 92.38 191 ALA A CA 1
ATOM 1529 C C . ALA A 1 191 ? -7.174 -0.151 2.040 1.00 92.38 191 ALA A C 1
ATOM 1531 O O . ALA A 1 191 ? -7.206 0.906 1.417 1.00 92.38 191 ALA A O 1
ATOM 1532 N N . VAL A 1 192 ? -8.283 -0.764 2.473 1.00 91.12 192 VAL A N 1
ATOM 1533 C CA . VAL A 1 192 ? -9.649 -0.242 2.292 1.00 91.12 192 VAL A CA 1
ATOM 1534 C C . VAL A 1 192 ? -9.801 1.132 2.942 1.00 91.12 192 VAL A C 1
ATOM 1536 O O . VAL A 1 192 ? -10.296 2.056 2.301 1.00 91.12 192 VAL A O 1
ATOM 1539 N N . ALA A 1 193 ? -9.360 1.296 4.189 1.00 92.44 193 ALA A N 1
ATOM 1540 C CA . ALA A 1 193 ? -9.468 2.562 4.903 1.00 92.44 193 ALA A CA 1
ATOM 1541 C C . ALA A 1 193 ? -8.636 3.673 4.241 1.00 92.44 193 ALA A C 1
ATOM 1543 O O . ALA A 1 193 ? -9.161 4.755 3.994 1.00 92.44 193 ALA A O 1
ATOM 1544 N N . LEU A 1 194 ? -7.373 3.398 3.892 1.00 92.69 194 LEU A N 1
ATOM 1545 C CA . LEU A 1 194 ? -6.517 4.346 3.166 1.00 92.69 194 LEU A CA 1
ATOM 1546 C C . LEU A 1 194 ? -7.124 4.732 1.817 1.00 92.69 194 LEU A C 1
ATOM 1548 O O . LEU A 1 194 ? -7.141 5.907 1.463 1.00 92.69 194 LEU A O 1
ATOM 1552 N N . PHE A 1 195 ? -7.645 3.749 1.081 1.00 89.25 195 PHE A N 1
ATOM 1553 C CA . PHE A 1 195 ? -8.297 3.986 -0.198 1.00 89.25 195 PHE A CA 1
ATOM 1554 C C . PHE A 1 195 ? -9.514 4.905 -0.048 1.00 89.25 195 PHE A C 1
ATOM 1556 O O . PHE A 1 195 ? -9.558 5.938 -0.706 1.00 89.25 195 PHE A O 1
ATOM 1563 N N . ASN A 1 196 ? -10.449 4.585 0.855 1.00 87.81 196 ASN A N 1
ATOM 1564 C CA . ASN A 1 196 ? -11.671 5.374 1.060 1.00 87.81 196 ASN A CA 1
ATOM 1565 C C . ASN A 1 196 ? -11.369 6.815 1.510 1.00 87.81 196 ASN A C 1
ATOM 1567 O O . ASN A 1 196 ? -12.029 7.749 1.061 1.00 87.81 196 ASN A O 1
ATOM 1571 N N . LEU A 1 197 ? -10.339 7.026 2.338 1.00 88.62 197 LEU A N 1
ATOM 1572 C CA . LEU A 1 197 ? -9.911 8.377 2.725 1.00 88.62 197 LEU A CA 1
ATOM 1573 C C . LEU A 1 197 ? -9.257 9.151 1.577 1.00 88.62 197 LEU A C 1
ATOM 1575 O O . LEU A 1 197 ? -9.409 10.366 1.502 1.00 88.62 197 LEU A O 1
ATOM 1579 N N . ALA A 1 198 ? -8.548 8.462 0.684 1.00 84.62 198 ALA A N 1
ATOM 1580 C CA . ALA A 1 198 ? -7.888 9.084 -0.455 1.00 84.62 198 ALA A CA 1
ATOM 1581 C C . ALA A 1 198 ? -8.852 9.437 -1.603 1.00 84.62 198 ALA A C 1
ATOM 1583 O O . ALA A 1 198 ? -8.536 10.319 -2.399 1.00 84.62 198 ALA A O 1
ATOM 1584 N N . VAL A 1 199 ? -9.992 8.744 -1.724 1.00 75.69 199 VAL A N 1
ATOM 1585 C CA . VAL A 1 199 ? -10.996 8.995 -2.778 1.00 75.69 199 VAL A CA 1
ATOM 1586 C C . VAL A 1 199 ? -12.167 9.876 -2.331 1.00 75.69 199 VAL A C 1
ATOM 1588 O O . VAL A 1 199 ? -12.846 10.436 -3.185 1.00 75.69 199 VAL A O 1
ATOM 1591 N N . GLY A 1 200 ? -12.391 10.037 -1.024 1.00 65.69 200 GLY A N 1
ATOM 1592 C CA . GLY A 1 200 ? -13.482 10.853 -0.486 1.00 65.69 200 GLY A CA 1
ATOM 1593 C C . GLY A 1 200 ? -14.874 10.206 -0.594 1.00 65.69 200 GLY A C 1
ATOM 1594 O O . GLY A 1 200 ? -15.047 9.108 -1.118 1.00 65.69 200 GLY A O 1
ATOM 1595 N N . VAL A 1 201 ? -15.888 10.898 -0.056 1.00 51.41 201 VAL A N 1
ATOM 1596 C CA . VAL A 1 201 ? -17.279 10.406 0.107 1.00 51.41 201 VAL A CA 1
ATOM 1597 C C . VAL A 1 201 ? -18.026 10.244 -1.230 1.00 51.41 201 VAL A C 1
ATOM 1599 O O . VAL A 1 201 ? -19.070 9.600 -1.285 1.00 51.41 201 VAL A O 1
ATOM 1602 N N . GLU A 1 202 ? -17.501 10.800 -2.323 1.00 49.41 202 GLU A N 1
ATOM 1603 C CA . GLU A 1 202 ? -18.167 10.802 -3.635 1.00 49.41 202 GLU A CA 1
ATOM 1604 C C . GLU A 1 202 ? -18.145 9.449 -4.347 1.00 49.41 202 GLU A C 1
ATOM 1606 O O . GLU A 1 202 ? -18.860 9.247 -5.329 1.00 49.41 202 GLU A O 1
ATOM 1611 N N . TRP A 1 203 ? -17.381 8.489 -3.829 1.00 49.97 203 TRP A N 1
ATOM 1612 C CA . TRP A 1 203 ? -17.294 7.159 -4.400 1.00 49.97 203 TRP A CA 1
ATOM 1613 C C . TRP A 1 203 ? -18.559 6.338 -4.135 1.00 49.97 203 TRP A C 1
ATOM 1615 O O . TRP A 1 203 ? -18.666 5.533 -3.207 1.00 49.97 203 TRP A O 1
ATOM 1625 N N . ARG A 1 204 ? -19.546 6.534 -5.009 1.00 47.84 204 ARG A N 1
ATOM 1626 C CA . ARG A 1 204 ? -20.643 5.589 -5.194 1.00 47.84 204 ARG A CA 1
ATOM 1627 C C . ARG A 1 204 ? -20.063 4.294 -5.748 1.00 47.84 204 ARG A C 1
ATOM 1629 O O . ARG A 1 204 ? -19.125 4.302 -6.541 1.00 47.84 204 ARG A O 1
ATOM 1636 N N . TRP A 1 205 ? -20.635 3.176 -5.318 1.00 42.03 205 TRP A N 1
ATOM 1637 C CA . TRP A 1 205 ? -20.319 1.837 -5.802 1.00 42.03 205 TRP A CA 1
ATOM 1638 C C . TRP A 1 205 ? -20.402 1.803 -7.341 1.00 42.03 205 TRP A C 1
ATOM 1640 O O . TRP A 1 205 ? -21.486 1.635 -7.889 1.00 42.03 205 TRP A O 1
ATOM 1650 N N . GLY A 1 206 ? -19.289 2.022 -8.051 1.00 38.72 206 GLY A N 1
ATOM 1651 C CA . GLY A 1 206 ? -19.310 2.075 -9.516 1.00 38.72 206 GLY A CA 1
ATOM 1652 C C . GLY A 1 206 ? -18.128 2.755 -10.212 1.00 38.72 206 GLY A C 1
ATOM 1653 O O . GLY A 1 206 ? -17.750 2.294 -11.286 1.00 38.72 206 GLY A O 1
ATOM 1654 N N . GLU A 1 207 ? -17.498 3.784 -9.640 1.00 43.34 207 GLU A N 1
ATOM 1655 C CA . GLU A 1 207 ? -16.539 4.613 -10.398 1.00 43.34 207 GLU A CA 1
ATOM 1656 C C . GLU A 1 207 ? -15.062 4.334 -10.086 1.00 43.34 207 GLU A C 1
ATOM 1658 O O . GLU A 1 207 ? -14.429 5.099 -9.381 1.00 43.34 207 GLU A O 1
ATOM 1663 N N . GLY A 1 208 ? -14.478 3.298 -10.706 1.00 54.03 208 GLY A N 1
ATOM 1664 C CA . GLY A 1 208 ? -13.014 3.121 -10.815 1.00 54.03 208 GLY A CA 1
ATOM 1665 C C . GLY A 1 208 ? -12.401 2.111 -9.848 1.00 54.03 208 GLY A C 1
ATOM 1666 O O . GLY A 1 208 ? -11.476 2.461 -9.124 1.00 54.03 208 GLY A O 1
ATOM 1667 N N . ARG A 1 209 ? -12.963 0.892 -9.796 1.00 71.75 209 ARG A N 1
ATOM 1668 C CA . ARG A 1 209 ? -12.695 -0.188 -8.817 1.00 71.75 209 ARG A CA 1
ATOM 1669 C C . ARG A 1 209 ? -11.218 -0.196 -8.388 1.00 71.75 209 ARG A C 1
ATOM 1671 O O . ARG A 1 209 ? -10.348 -0.147 -9.224 1.00 71.75 209 ARG A O 1
ATOM 1678 N N . ALA A 1 210 ? -10.887 -0.232 -7.106 1.00 78.69 210 ALA A N 1
ATOM 1679 C CA . ALA A 1 210 ? -9.520 -0.553 -6.682 1.00 78.69 210 ALA A CA 1
ATOM 1680 C C . ALA A 1 210 ? -9.483 -1.994 -6.189 1.00 78.69 210 ALA A C 1
ATOM 1682 O O . ALA A 1 210 ? -10.512 -2.551 -5.804 1.00 78.69 210 ALA A O 1
ATOM 1683 N N . ALA A 1 211 ? -8.305 -2.597 -6.176 1.00 86.69 211 ALA A N 1
ATOM 1684 C CA . ALA A 1 211 ? -8.096 -3.943 -5.698 1.00 86.69 211 ALA A CA 1
ATOM 1685 C C . ALA A 1 211 ? -6.911 -4.022 -4.742 1.00 86.69 211 ALA A C 1
ATOM 1687 O O . ALA A 1 211 ? -5.854 -3.424 -4.940 1.00 86.69 211 ALA A O 1
ATOM 1688 N N . PHE A 1 212 ? -7.100 -4.814 -3.699 1.00 87.81 212 PHE A N 1
ATOM 1689 C CA . PHE A 1 212 ? -6.042 -5.305 -2.846 1.00 87.81 212 PHE A CA 1
ATOM 1690 C C . PHE A 1 212 ? -5.413 -6.521 -3.519 1.00 87.81 212 PHE A C 1
ATOM 1692 O O . PHE A 1 212 ? -6.084 -7.535 -3.732 1.00 87.81 212 PHE A O 1
ATOM 1699 N N . VAL A 1 213 ? -4.138 -6.408 -3.879 1.00 88.69 213 VAL A N 1
ATOM 1700 C CA . VAL A 1 213 ? -3.435 -7.408 -4.680 1.00 88.69 213 VAL A CA 1
ATOM 1701 C C . VAL A 1 213 ? -2.330 -8.042 -3.852 1.00 88.69 213 VAL A C 1
ATOM 1703 O O . VAL A 1 213 ? -1.478 -7.354 -3.290 1.00 88.69 213 VAL A O 1
ATOM 1706 N N . ILE A 1 214 ? -2.348 -9.372 -3.783 1.00 88.56 214 ILE A N 1
ATOM 1707 C CA . ILE A 1 214 ? -1.353 -10.175 -3.075 1.00 88.56 214 ILE A CA 1
ATOM 1708 C C . ILE A 1 214 ? -0.616 -11.040 -4.092 1.00 88.56 214 ILE A C 1
ATOM 1710 O O . ILE A 1 214 ? -1.190 -11.956 -4.686 1.00 88.56 214 ILE A O 1
ATOM 1714 N N . TYR A 1 215 ? 0.684 -10.807 -4.221 1.00 86.31 215 TYR A N 1
ATOM 1715 C CA . TYR A 1 215 ? 1.588 -11.656 -4.981 1.00 86.31 215 TYR A CA 1
ATOM 1716 C C . TYR A 1 215 ? 2.240 -12.683 -4.055 1.00 86.31 215 TYR A C 1
ATOM 1718 O O . TYR A 1 215 ? 2.959 -12.327 -3.116 1.00 86.31 215 TYR A O 1
ATOM 1726 N N . SER A 1 216 ? 2.016 -13.964 -4.342 1.00 80.75 216 SER A N 1
ATOM 1727 C CA . SER A 1 216 ? 2.767 -15.080 -3.761 1.00 80.75 216 SER A CA 1
ATOM 1728 C C . SER A 1 216 ? 3.811 -15.559 -4.763 1.00 80.75 216 SER A C 1
ATOM 1730 O O . SER A 1 216 ? 3.457 -15.785 -5.916 1.00 80.75 216 SER A O 1
ATOM 1732 N N . GLY A 1 217 ? 5.056 -15.787 -4.336 1.00 66.94 217 GLY A N 1
ATOM 1733 C CA . GLY A 1 217 ? 6.130 -16.283 -5.218 1.00 66.94 217 GLY A CA 1
ATOM 1734 C C . GLY A 1 217 ? 5.888 -17.671 -5.835 1.00 66.94 217 GLY A C 1
ATOM 1735 O O . GLY A 1 217 ? 6.673 -18.110 -6.660 1.00 66.94 217 GLY A O 1
ATOM 1736 N N . GLU A 1 218 ? 4.811 -18.355 -5.443 1.00 66.19 218 GLU A N 1
ATOM 1737 C CA . GLU A 1 218 ? 4.436 -19.697 -5.907 1.00 66.19 218 GLU A CA 1
ATOM 1738 C C . GLU A 1 218 ? 3.416 -19.681 -7.065 1.00 66.19 218 GLU A C 1
ATOM 1740 O O . GLU A 1 218 ? 3.135 -20.730 -7.638 1.00 66.19 218 GLU A O 1
ATOM 1745 N N . ARG A 1 219 ? 2.809 -18.528 -7.399 1.00 63.69 219 ARG A N 1
ATOM 1746 C CA . ARG A 1 219 ? 1.700 -18.448 -8.369 1.00 63.69 219 ARG A CA 1
ATOM 1747 C C . ARG A 1 219 ? 2.015 -17.493 -9.514 1.00 63.69 219 ARG A C 1
ATOM 1749 O O . ARG A 1 219 ? 2.418 -16.361 -9.274 1.00 63.69 219 ARG A O 1
ATOM 1756 N N . ALA A 1 220 ? 1.680 -17.919 -10.732 1.00 59.91 220 ALA A N 1
ATOM 1757 C CA . ALA A 1 220 ? 1.732 -17.092 -11.941 1.00 59.91 220 ALA A CA 1
ATOM 1758 C C . ALA A 1 220 ? 0.656 -15.982 -11.981 1.00 59.91 2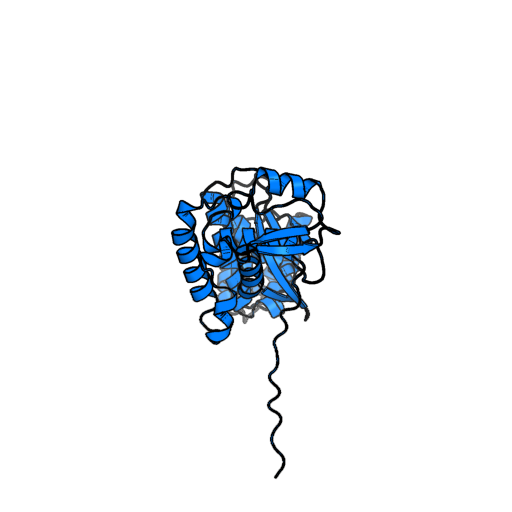20 ALA A C 1
ATOM 1760 O O . ALA A 1 220 ? 0.677 -15.136 -12.871 1.00 59.91 220 ALA A O 1
ATOM 1761 N N . TRP A 1 221 ? -0.280 -15.981 -11.021 1.00 65.88 221 TRP A N 1
ATOM 1762 C CA . TRP A 1 221 ? -1.367 -15.008 -10.899 1.00 65.88 221 TRP A CA 1
ATOM 1763 C C . TRP A 1 221 ? -1.483 -14.492 -9.461 1.00 65.88 221 TRP A C 1
ATOM 1765 O O . TRP A 1 221 ? -1.388 -15.289 -8.519 1.00 65.88 221 TRP A O 1
ATOM 1775 N N . PRO A 1 222 ? -1.709 -13.181 -9.261 1.00 78.69 222 PRO A N 1
ATOM 1776 C CA . PRO A 1 222 ? -1.943 -12.642 -7.932 1.00 78.69 222 PRO A CA 1
ATOM 1777 C C . PRO A 1 222 ? -3.356 -12.956 -7.435 1.00 78.69 222 PRO A C 1
ATOM 1779 O O . PRO A 1 222 ? -4.287 -13.131 -8.220 1.00 78.69 222 PRO A O 1
ATOM 1782 N N . ASN A 1 223 ? -3.538 -12.945 -6.115 1.00 81.06 223 ASN A N 1
ATOM 1783 C CA . ASN A 1 223 ? -4.877 -12.882 -5.535 1.00 81.06 223 ASN A CA 1
ATOM 1784 C C . ASN A 1 223 ? -5.347 -11.427 -5.558 1.00 81.06 223 ASN A C 1
ATOM 1786 O O . ASN A 1 223 ? -4.619 -10.543 -5.107 1.00 81.06 223 ASN A O 1
ATOM 1790 N N . ILE A 1 224 ? -6.551 -11.192 -6.070 1.00 83.75 224 ILE A N 1
ATOM 1791 C CA . ILE A 1 224 ? -7.121 -9.859 -6.265 1.00 83.75 224 ILE A CA 1
ATOM 1792 C C . ILE A 1 224 ? -8.436 -9.801 -5.496 1.00 83.75 224 ILE A C 1
ATOM 1794 O O . ILE A 1 224 ? -9.351 -10.575 -5.771 1.00 83.75 224 ILE A O 1
ATOM 1798 N N . THR A 1 225 ? -8.531 -8.873 -4.551 1.00 84.69 225 THR A N 1
ATOM 1799 C CA . THR A 1 225 ? -9.754 -8.627 -3.783 1.00 84.69 225 THR A CA 1
ATOM 1800 C C . THR A 1 225 ? -10.219 -7.199 -4.047 1.00 84.69 225 THR A C 1
ATOM 1802 O O . THR A 1 225 ? -9.463 -6.276 -3.745 1.00 84.69 225 THR A O 1
ATOM 1805 N N . PRO A 1 226 ? -11.436 -6.973 -4.571 1.00 84.25 226 PRO A N 1
ATOM 1806 C CA . PRO A 1 226 ? -11.970 -5.624 -4.742 1.00 84.25 226 PRO A CA 1
ATOM 1807 C C . PRO A 1 226 ? -11.981 -4.834 -3.427 1.00 84.25 226 PRO A C 1
ATOM 1809 O O . PRO A 1 226 ? -12.216 -5.396 -2.351 1.00 84.25 226 PRO A O 1
ATOM 1812 N N . MET A 1 227 ? -11.729 -3.530 -3.501 1.00 85.56 227 MET A N 1
ATOM 1813 C CA . MET A 1 227 ? -11.846 -2.635 -2.353 1.00 85.56 227 MET A CA 1
ATOM 1814 C C . MET A 1 227 ? -13.311 -2.436 -1.991 1.00 85.56 227 MET A C 1
ATOM 1816 O O . MET A 1 227 ? -14.141 -2.121 -2.843 1.00 85.56 227 MET A O 1
ATOM 1820 N N . ALA A 1 228 ? -13.616 -2.614 -0.710 1.00 85.62 228 ALA A N 1
ATOM 1821 C CA . ALA A 1 228 ? -14.929 -2.318 -0.169 1.00 85.62 228 ALA A CA 1
ATOM 1822 C C . ALA A 1 228 ? -15.107 -0.810 0.075 1.00 85.62 228 ALA A C 1
ATOM 1824 O O . ALA A 1 228 ? -14.137 -0.081 0.300 1.00 85.62 228 ALA A O 1
ATOM 1825 N N . ALA A 1 229 ? -16.358 -0.352 0.084 1.00 84.44 229 ALA A N 1
ATOM 1826 C CA . ALA A 1 229 ? -16.698 0.979 0.570 1.00 84.44 229 ALA A CA 1
ATOM 1827 C C . ALA A 1 229 ? -16.693 0.983 2.105 1.00 84.44 229 ALA A C 1
ATOM 1829 O O . ALA A 1 229 ? -17.288 0.105 2.731 1.00 84.44 229 ALA A O 1
ATOM 1830 N N . LEU A 1 230 ? -16.034 1.969 2.708 1.00 88.50 230 LEU A N 1
ATOM 1831 C CA . LEU A 1 230 ? -15.952 2.130 4.156 1.00 88.50 230 LEU A CA 1
ATOM 1832 C C . LEU A 1 230 ? -16.133 3.612 4.512 1.00 88.50 230 LEU A C 1
ATOM 1834 O O . LEU A 1 230 ? -15.300 4.426 4.111 1.00 88.50 230 LEU A O 1
ATOM 1838 N N . PRO A 1 231 ? -17.170 3.979 5.289 1.00 89.06 231 PRO A N 1
ATOM 1839 C CA . PRO A 1 231 ? -17.358 5.349 5.746 1.00 89.06 231 PRO A CA 1
ATOM 1840 C C . PRO A 1 231 ? -16.113 5.911 6.440 1.00 89.06 231 PRO A C 1
ATOM 1842 O O . PRO A 1 231 ? -15.479 5.237 7.260 1.00 89.06 231 PRO A O 1
ATOM 1845 N N . ALA A 1 232 ? -15.799 7.174 6.143 1.00 90.19 232 ALA A N 1
ATOM 1846 C CA . ALA A 1 232 ? -14.605 7.858 6.638 1.00 90.19 232 ALA A CA 1
ATOM 1847 C C . ALA A 1 232 ? -14.392 7.763 8.167 1.00 90.19 232 ALA A C 1
ATOM 1849 O O . ALA A 1 232 ? -13.257 7.507 8.570 1.00 90.19 232 ALA A O 1
ATOM 1850 N N . PRO A 1 233 ? -15.417 7.877 9.037 1.00 92.31 233 PRO A N 1
ATOM 1851 C CA . PRO A 1 233 ? -15.230 7.753 10.487 1.00 92.31 233 PRO A CA 1
ATOM 1852 C C . PRO A 1 233 ? -14.665 6.391 10.898 1.00 92.31 233 PRO A C 1
ATOM 1854 O O . PRO A 1 233 ? -13.731 6.316 11.697 1.00 92.31 233 PRO A O 1
ATOM 1857 N N . TYR A 1 234 ? -15.176 5.309 10.304 1.00 94.19 234 TYR A N 1
ATOM 1858 C CA . TYR A 1 234 ? -14.698 3.954 10.569 1.00 94.19 234 TYR A CA 1
ATOM 1859 C C . TYR A 1 234 ? -13.306 3.716 9.977 1.00 94.19 234 TYR A C 1
ATOM 1861 O O . TYR A 1 234 ? -12.480 3.054 10.604 1.00 94.19 234 TYR A O 1
ATOM 1869 N N . ALA A 1 235 ? -13.019 4.298 8.807 1.00 93.62 235 ALA A N 1
ATOM 1870 C CA . ALA A 1 235 ? -11.690 4.264 8.205 1.00 93.62 235 ALA A CA 1
ATOM 1871 C C . ALA A 1 235 ? -10.644 4.956 9.099 1.00 93.62 235 ALA A C 1
ATOM 1873 O O . ALA A 1 235 ? -9.603 4.370 9.400 1.00 93.62 235 ALA A O 1
ATOM 1874 N N . VAL A 1 236 ? -10.936 6.171 9.582 1.00 94.62 236 VAL A N 1
ATOM 1875 C CA . VAL A 1 236 ? -10.060 6.919 10.500 1.00 94.62 236 VAL A CA 1
ATOM 1876 C C . VAL A 1 236 ? -9.868 6.160 11.808 1.00 94.62 236 VAL A C 1
ATOM 1878 O O . VAL A 1 236 ? -8.730 6.000 12.254 1.00 94.62 236 VAL A O 1
ATOM 1881 N N . PHE A 1 237 ? -10.957 5.669 12.406 1.00 95.56 237 PHE A N 1
ATOM 1882 C CA . PHE A 1 237 ? -10.905 4.889 13.640 1.00 95.56 237 PHE A CA 1
ATOM 1883 C C . PHE A 1 237 ? -9.982 3.679 13.491 1.00 95.56 237 PHE A C 1
ATOM 1885 O O . PHE A 1 237 ? -9.035 3.521 14.263 1.00 95.56 237 PHE A O 1
ATOM 1892 N N . T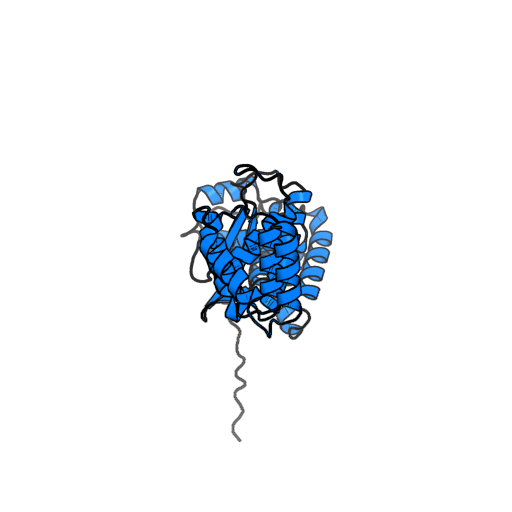YR A 1 238 ? -10.194 2.871 12.451 1.00 94.31 238 TYR A N 1
ATOM 1893 C CA . TYR A 1 238 ? -9.400 1.673 12.231 1.00 94.31 238 TYR A CA 1
ATOM 1894 C C . TYR A 1 238 ? -7.918 1.976 12.008 1.00 94.31 238 TYR A C 1
ATOM 1896 O O . TYR A 1 238 ? -7.064 1.345 12.630 1.00 94.31 238 TYR A O 1
ATOM 1904 N N . LEU A 1 239 ? -7.588 2.969 11.174 1.00 93.00 239 LEU A N 1
ATOM 1905 C CA . LEU A 1 239 ? -6.190 3.329 10.928 1.00 93.00 239 LEU A CA 1
ATOM 1906 C C . LEU A 1 239 ? -5.492 3.816 12.199 1.00 93.00 239 LEU A C 1
ATOM 1908 O O . LEU A 1 239 ? -4.317 3.503 12.385 1.00 93.00 239 LEU A O 1
ATOM 1912 N N . ARG A 1 240 ? -6.187 4.544 13.084 1.00 92.69 240 ARG A N 1
ATOM 1913 C CA . ARG A 1 240 ? -5.629 4.973 14.378 1.00 92.69 240 ARG A CA 1
ATOM 1914 C C . ARG A 1 240 ? -5.361 3.784 15.299 1.00 92.69 240 ARG A C 1
ATOM 1916 O O . ARG A 1 240 ? -4.248 3.664 15.804 1.00 92.69 240 ARG A O 1
ATOM 1923 N N . ILE A 1 241 ? -6.331 2.882 15.455 1.00 92.06 241 ILE A N 1
ATOM 1924 C CA . ILE A 1 241 ? -6.190 1.667 16.276 1.00 92.06 241 ILE A CA 1
ATOM 1925 C C . ILE A 1 241 ? -5.065 0.770 15.744 1.00 92.06 241 ILE A C 1
ATOM 1927 O O . ILE A 1 241 ? -4.207 0.329 16.508 1.00 92.06 241 ILE A O 1
ATOM 1931 N N . ALA A 1 242 ? -5.014 0.557 14.427 1.00 90.50 242 ALA A N 1
ATOM 1932 C CA . ALA A 1 242 ? -3.957 -0.214 13.787 1.00 90.50 242 ALA A CA 1
ATOM 1933 C C . ALA A 1 242 ? -2.583 0.444 13.990 1.00 90.50 242 ALA A C 1
ATOM 1935 O O . ALA A 1 242 ? -1.653 -0.217 14.439 1.00 90.50 242 ALA A O 1
ATOM 1936 N N . ARG A 1 243 ? -2.437 1.753 13.737 1.00 89.00 243 ARG A N 1
ATOM 1937 C CA . ARG A 1 243 ? -1.163 2.477 13.939 1.00 89.00 243 ARG A CA 1
ATOM 1938 C C . ARG A 1 243 ? -0.695 2.471 15.393 1.00 89.00 243 ARG A C 1
ATOM 1940 O O . ARG A 1 243 ? 0.509 2.470 15.626 1.00 89.00 243 ARG A O 1
ATOM 1947 N N . ALA A 1 244 ? -1.623 2.434 16.346 1.00 88.12 244 ALA A N 1
ATOM 1948 C CA . ALA A 1 244 ? -1.312 2.321 17.766 1.00 88.12 244 ALA A CA 1
ATOM 1949 C C . ALA A 1 244 ? -0.783 0.932 18.171 1.00 88.12 244 ALA A C 1
ATOM 1951 O O . ALA A 1 244 ? -0.323 0.774 19.298 1.00 88.12 244 ALA A O 1
ATOM 1952 N N . GLY A 1 245 ? -0.848 -0.074 17.289 1.00 86.56 245 GLY A N 1
ATOM 1953 C CA . GLY A 1 245 ? -0.498 -1.454 17.634 1.00 86.56 245 GLY A CA 1
ATOM 1954 C C . GLY A 1 245 ? -1.449 -2.065 18.667 1.00 86.56 245 GLY A C 1
ATOM 1955 O O . GLY A 1 245 ? -1.037 -2.935 19.424 1.00 86.56 245 GLY A O 1
ATOM 1956 N N . SER A 1 246 ? -2.693 -1.581 18.713 1.00 88.06 246 SER A N 1
ATOM 1957 C CA . SER A 1 246 ? -3.707 -1.997 19.683 1.00 88.06 246 SER A CA 1
ATOM 1958 C C . SER A 1 246 ? -4.103 -3.466 19.516 1.00 88.06 246 SER A C 1
ATOM 1960 O O . SER A 1 246 ? -4.291 -3.944 18.393 1.00 88.06 246 SER A O 1
ATOM 1962 N N . ASP A 1 247 ? -4.354 -4.148 20.634 1.00 88.06 247 ASP A N 1
ATOM 1963 C CA . ASP A 1 247 ? -4.898 -5.512 20.651 1.00 88.06 247 ASP A CA 1
ATOM 1964 C C . ASP A 1 247 ? -6.314 -5.588 20.049 1.00 88.06 247 ASP A C 1
ATOM 1966 O O . ASP A 1 247 ? -6.733 -6.634 19.548 1.00 88.06 247 ASP A O 1
ATOM 1970 N N . TYR A 1 248 ? -7.043 -4.465 20.015 1.00 91.12 248 TYR A N 1
ATOM 1971 C CA . TYR A 1 248 ? -8.351 -4.370 19.365 1.00 91.12 248 TYR A CA 1
ATOM 1972 C C . TYR A 1 248 ? -8.261 -4.323 17.836 1.00 91.12 248 TYR A C 1
ATOM 1974 O O . TYR A 1 248 ? -9.270 -4.518 17.164 1.00 91.12 248 TYR A O 1
ATOM 1982 N N . ALA A 1 249 ? -7.087 -4.072 17.248 1.00 90.81 249 ALA A N 1
ATOM 1983 C CA . ALA A 1 249 ? -6.979 -3.841 15.808 1.00 90.81 249 ALA A CA 1
ATOM 1984 C C . ALA A 1 249 ? -7.512 -5.020 14.982 1.00 90.81 249 ALA A C 1
ATOM 1986 O O . ALA A 1 249 ? -8.230 -4.820 14.004 1.00 90.81 249 ALA A O 1
ATOM 1987 N N . LYS A 1 250 ? -7.224 -6.256 15.400 1.00 90.62 250 LYS A N 1
ATOM 1988 C CA . LYS A 1 250 ? -7.694 -7.448 14.689 1.00 90.62 250 LYS A CA 1
ATOM 1989 C C . LYS A 1 250 ? -9.218 -7.601 14.753 1.00 90.62 250 LYS A C 1
ATOM 1991 O O . LYS A 1 250 ? -9.842 -7.778 13.711 1.00 90.62 250 LYS A O 1
ATOM 1996 N N . SER A 1 251 ? -9.814 -7.494 15.941 1.00 93.38 251 SER A N 1
ATOM 1997 C CA . SER A 1 251 ? -11.266 -7.641 16.111 1.00 93.38 251 SER A CA 1
ATOM 1998 C C . SER A 1 251 ? -12.036 -6.499 15.449 1.00 93.38 251 SER A C 1
ATOM 2000 O O . SER A 1 251 ? -13.063 -6.734 14.819 1.00 93.38 251 SER A O 1
ATOM 2002 N N . VAL A 1 252 ? -11.508 -5.270 15.494 1.00 95.12 252 VAL A N 1
ATOM 2003 C CA . VAL A 1 252 ? -12.072 -4.137 14.746 1.00 95.12 252 VAL A CA 1
ATOM 2004 C C . VAL A 1 252 ? -12.009 -4.402 13.241 1.00 95.12 252 VAL A C 1
ATOM 2006 O O . VAL A 1 252 ? -12.996 -4.166 12.551 1.00 95.12 252 VAL A O 1
ATOM 2009 N N . ALA A 1 253 ? -10.897 -4.923 12.712 1.00 94.38 253 ALA A N 1
ATOM 2010 C CA . ALA A 1 253 ? -10.800 -5.263 11.292 1.00 94.38 253 ALA A CA 1
ATOM 2011 C C . ALA A 1 253 ? -11.827 -6.330 10.878 1.00 94.38 253 ALA A C 1
ATOM 2013 O O . ALA A 1 253 ? -12.452 -6.204 9.828 1.00 94.38 253 ALA A O 1
ATOM 2014 N N . GLU A 1 254 ? -12.014 -7.369 11.693 1.00 94.75 254 GLU A N 1
ATOM 2015 C CA . GLU A 1 254 ? -12.996 -8.434 11.452 1.00 94.75 254 GLU A CA 1
ATOM 2016 C C . GLU A 1 254 ? -14.434 -7.894 11.483 1.00 94.75 254 GLU A C 1
ATOM 2018 O O . GLU A 1 254 ? -15.201 -8.138 10.546 1.00 94.75 254 GLU A O 1
ATOM 2023 N N . ALA A 1 255 ? -14.768 -7.076 12.484 1.00 95.94 255 ALA A N 1
ATOM 2024 C CA . ALA A 1 255 ? -16.073 -6.430 12.597 1.00 95.94 255 ALA A CA 1
ATOM 2025 C C . ALA A 1 255 ? -16.352 -5.474 11.426 1.00 95.94 255 ALA A C 1
ATOM 2027 O O . ALA A 1 255 ? -17.451 -5.472 10.872 1.00 95.94 255 ALA A O 1
ATOM 2028 N N . LEU A 1 256 ? -15.356 -4.695 10.991 1.00 95.62 256 LEU A N 1
ATOM 2029 C CA . LEU A 1 256 ? -15.495 -3.818 9.827 1.00 95.62 256 LEU A CA 1
ATOM 2030 C C . LEU A 1 256 ? -15.614 -4.603 8.522 1.00 95.62 256 LEU A C 1
ATOM 2032 O O . LEU A 1 256 ? -16.421 -4.235 7.673 1.00 95.62 256 LEU A O 1
ATOM 2036 N N . LEU A 1 257 ? -14.869 -5.700 8.360 1.00 94.12 257 LEU A N 1
ATOM 2037 C CA . LEU A 1 257 ? -15.011 -6.575 7.197 1.00 94.12 257 LEU A CA 1
ATOM 2038 C C . LEU A 1 257 ? -16.421 -7.181 7.129 1.00 94.12 257 LEU A C 1
ATOM 2040 O O . LEU A 1 257 ? -17.004 -7.293 6.049 1.00 94.12 257 LEU A O 1
ATOM 2044 N N . ARG A 1 258 ? -16.984 -7.572 8.275 1.00 93.75 258 ARG A N 1
ATOM 2045 C CA . ARG A 1 258 ? -18.369 -8.039 8.365 1.00 93.75 258 ARG A CA 1
ATOM 2046 C C . ARG A 1 258 ? -19.351 -6.929 8.006 1.00 93.75 258 ARG A C 1
ATOM 2048 O O . ARG A 1 258 ? -20.242 -7.169 7.190 1.00 93.75 258 ARG A O 1
ATOM 2055 N N . TYR A 1 259 ? -19.158 -5.729 8.545 1.00 93.25 259 TYR A N 1
ATOM 2056 C CA . TYR A 1 259 ? -19.984 -4.567 8.233 1.00 93.25 259 TYR A CA 1
ATOM 2057 C C . TYR A 1 259 ? -20.007 -4.274 6.731 1.00 93.25 259 TYR A C 1
ATOM 2059 O O . TYR A 1 259 ? -21.081 -4.225 6.142 1.00 93.25 259 TYR A O 1
ATOM 2067 N N . VAL A 1 260 ? -18.854 -4.183 6.065 1.00 89.88 260 VAL A N 1
ATOM 2068 C CA . VAL A 1 260 ? -18.832 -3.882 4.621 1.00 89.88 260 VAL A CA 1
ATOM 2069 C C . VAL A 1 260 ? -19.444 -4.992 3.756 1.00 89.88 260 VAL A C 1
ATOM 2071 O O . VAL A 1 260 ? -19.829 -4.740 2.619 1.00 89.88 260 VAL A O 1
ATOM 2074 N N . ARG A 1 261 ? -19.546 -6.223 4.278 1.00 88.31 261 ARG A N 1
ATOM 2075 C CA . ARG A 1 261 ? -20.180 -7.361 3.590 1.00 88.31 261 ARG A CA 1
ATOM 2076 C C . ARG A 1 261 ? -21.680 -7.476 3.839 1.00 88.31 261 ARG A C 1
ATOM 2078 O O . ARG A 1 261 ? -22.380 -8.012 2.988 1.00 88.31 261 ARG A O 1
ATOM 2085 N N . THR A 1 262 ? -22.156 -7.057 5.008 1.00 91.62 262 THR A N 1
ATOM 2086 C CA . THR A 1 262 ? -23.513 -7.381 5.493 1.00 91.62 262 THR A CA 1
ATOM 2087 C C . THR A 1 262 ? -24.344 -6.161 5.883 1.00 91.62 262 THR A C 1
ATOM 2089 O O . THR A 1 262 ? -25.555 -6.278 6.027 1.00 91.62 262 THR A O 1
ATOM 2092 N N . GLY A 1 263 ? -23.715 -5.002 6.072 1.00 88.38 263 GLY A N 1
ATOM 2093 C CA . GLY A 1 263 ? -24.322 -3.805 6.653 1.00 88.38 263 GLY A CA 1
ATOM 2094 C C . GLY A 1 263 ? -24.469 -3.840 8.181 1.00 88.38 263 GLY A C 1
ATOM 2095 O O . GLY A 1 263 ? -24.888 -2.844 8.761 1.00 88.38 263 GLY A O 1
ATOM 2096 N N . ASP A 1 264 ? -24.112 -4.944 8.847 1.00 91.00 264 ASP A N 1
ATOM 2097 C CA . ASP A 1 264 ? -24.284 -5.122 10.294 1.00 91.00 264 ASP A CA 1
ATOM 2098 C C . ASP A 1 264 ? -23.121 -4.514 11.101 1.00 91.00 264 ASP A C 1
ATOM 2100 O O . ASP A 1 264 ? -21.957 -4.872 10.909 1.00 91.00 264 ASP A O 1
ATOM 2104 N N . LEU A 1 265 ? -23.449 -3.607 12.026 1.00 90.94 265 LEU A N 1
ATOM 2105 C CA . LEU A 1 265 ? -22.505 -2.928 12.923 1.00 90.94 265 LEU A CA 1
ATOM 2106 C C . LEU A 1 265 ? -22.489 -3.495 14.350 1.00 90.94 265 LEU A C 1
ATOM 2108 O O . LEU A 1 265 ? -21.703 -3.019 15.170 1.00 90.94 265 LEU A O 1
ATOM 2112 N N . ALA A 1 266 ? -23.331 -4.477 14.687 1.00 93.56 266 ALA A N 1
ATOM 2113 C CA . ALA A 1 266 ? -23.519 -4.936 16.067 1.00 93.56 266 ALA A CA 1
ATOM 2114 C C . ALA A 1 266 ? -22.202 -5.363 16.738 1.00 93.56 266 ALA A C 1
ATOM 2116 O O . ALA A 1 266 ? -21.930 -5.014 17.888 1.00 93.56 266 ALA A O 1
ATOM 2117 N N . GLU A 1 267 ? -21.352 -6.068 15.994 1.00 92.56 267 GLU A N 1
ATOM 2118 C CA . GLU A 1 267 ? -20.048 -6.528 16.472 1.00 92.56 267 GLU A CA 1
ATOM 2119 C C . GLU A 1 267 ? -19.0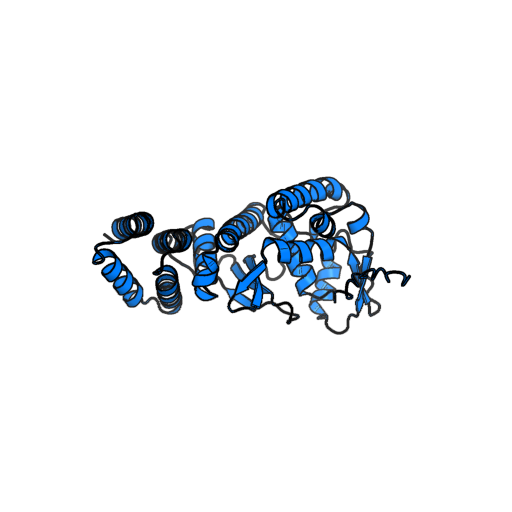83 -5.360 16.724 1.00 92.56 267 GLU A C 1
ATOM 2121 O O . GLU A 1 267 ? -18.434 -5.304 17.771 1.00 92.56 267 GLU A O 1
ATOM 2126 N N . LEU A 1 268 ? -19.061 -4.365 15.829 1.00 94.38 268 LEU A N 1
ATOM 2127 C CA . LEU A 1 268 ? -18.255 -3.157 16.004 1.00 94.38 268 LEU A CA 1
ATOM 2128 C C . LEU A 1 268 ? -18.720 -2.358 17.229 1.00 94.38 268 LEU A C 1
ATOM 2130 O O . LEU A 1 268 ? -17.894 -1.939 18.039 1.00 94.38 268 LEU A O 1
ATOM 2134 N N . TYR A 1 269 ? -20.034 -2.195 17.412 1.00 93.81 269 TYR A N 1
ATOM 2135 C CA . TYR A 1 269 ? -20.593 -1.526 18.588 1.00 93.81 269 TYR A CA 1
ATOM 2136 C C . TYR A 1 269 ? -20.249 -2.250 19.888 1.00 93.81 269 TYR A C 1
ATOM 2138 O O . TYR A 1 269 ? -19.930 -1.595 20.881 1.00 93.81 269 TYR A O 1
ATOM 2146 N N . SER A 1 270 ? -20.260 -3.585 19.894 1.00 94.56 270 SER A N 1
ATOM 2147 C CA . SER A 1 270 ? -19.832 -4.359 21.061 1.00 94.56 270 SER A CA 1
ATOM 2148 C C . SER A 1 270 ? -18.369 -4.083 21.414 1.00 94.56 270 SER A C 1
ATOM 2150 O O . SER A 1 270 ? -18.048 -3.916 22.590 1.00 94.56 270 SER A O 1
ATOM 2152 N N . ILE A 1 271 ? -17.484 -3.999 20.416 1.00 94.88 271 ILE A N 1
ATOM 2153 C CA . ILE A 1 271 ? -16.066 -3.682 20.634 1.00 94.88 271 ILE A CA 1
ATOM 2154 C C . ILE A 1 271 ? -15.913 -2.260 21.187 1.00 94.88 271 ILE A C 1
ATOM 2156 O O . ILE A 1 271 ? -15.271 -2.075 22.218 1.00 94.88 271 ILE A O 1
ATOM 2160 N N . ILE A 1 272 ? -16.557 -1.272 20.561 1.00 94.06 272 ILE A N 1
ATOM 2161 C CA . ILE A 1 272 ? -16.539 0.139 20.986 1.00 94.06 272 ILE A CA 1
ATOM 2162 C C . ILE A 1 272 ? -17.037 0.281 22.429 1.00 94.06 272 ILE A C 1
ATOM 2164 O O . ILE A 1 272 ? -16.417 0.971 23.239 1.00 94.06 272 ILE A O 1
ATOM 2168 N N . ARG A 1 273 ? -18.128 -0.408 22.783 1.00 93.06 273 ARG A N 1
ATOM 2169 C CA . ARG A 1 273 ? -18.667 -0.420 24.147 1.00 93.06 273 ARG A CA 1
ATOM 2170 C C . ARG A 1 273 ? -17.664 -0.997 25.144 1.00 93.06 273 ARG A C 1
ATOM 2172 O O . ARG A 1 273 ? -17.462 -0.405 26.202 1.00 93.06 273 ARG A O 1
ATOM 2179 N N . ASN A 1 274 ? -17.024 -2.115 24.810 1.00 93.12 274 ASN A N 1
ATOM 2180 C CA . ASN A 1 274 ? -16.012 -2.734 25.669 1.00 93.12 274 ASN A CA 1
ATOM 2181 C C . ASN A 1 274 ? -14.796 -1.816 25.856 1.00 93.12 274 ASN A C 1
ATOM 2183 O O . ASN A 1 274 ? -14.303 -1.665 26.975 1.00 93.12 274 ASN A O 1
ATOM 2187 N N . MET A 1 275 ? -14.354 -1.144 24.790 1.00 94.19 275 MET A N 1
ATOM 2188 C CA . MET A 1 275 ? -13.304 -0.130 24.871 1.00 94.19 275 MET A CA 1
ATOM 2189 C C . MET A 1 275 ? -13.716 1.010 25.812 1.00 94.19 275 MET A C 1
ATOM 2191 O O . MET A 1 275 ? -12.981 1.317 26.746 1.00 94.19 275 MET A O 1
ATOM 2195 N N . ALA A 1 276 ? -14.917 1.575 25.651 1.00 90.62 276 ALA A N 1
ATOM 2196 C CA . ALA A 1 276 ? -15.419 2.662 26.498 1.00 90.62 276 ALA A CA 1
ATOM 2197 C C . ALA A 1 276 ? -15.524 2.281 27.988 1.00 90.62 276 ALA A C 1
ATOM 2199 O O . ALA A 1 276 ? -15.328 3.118 28.866 1.00 90.62 276 ALA A O 1
ATOM 2200 N N . GLN A 1 277 ? -15.811 1.012 28.288 1.00 90.94 277 GLN A N 1
ATOM 2201 C CA . GLN A 1 277 ? -15.887 0.491 29.657 1.00 90.94 277 GLN A CA 1
ATOM 2202 C C . GLN A 1 277 ? -14.514 0.117 30.244 1.00 90.94 277 GLN A C 1
ATOM 2204 O O . GLN A 1 277 ? -14.389 -0.114 31.452 1.00 90.94 277 GLN A O 1
ATOM 2209 N N . THR A 1 278 ? -13.468 0.064 29.418 1.00 90.31 278 THR A N 1
ATOM 2210 C CA . THR A 1 278 ? -12.121 -0.309 29.847 1.00 90.31 278 THR A CA 1
ATOM 2211 C C . THR A 1 278 ? -11.437 0.856 30.563 1.00 90.31 278 THR A C 1
ATOM 2213 O O . THR A 1 278 ? -11.121 1.888 29.978 1.00 90.31 278 THR A O 1
ATOM 2216 N N . LYS A 1 279 ? -11.113 0.667 31.849 1.00 80.44 279 LYS A N 1
ATOM 2217 C CA . LYS A 1 279 ? -10.469 1.698 32.692 1.00 80.44 279 LYS A CA 1
ATOM 2218 C C . LYS A 1 279 ? -9.045 2.080 32.256 1.00 80.44 279 LYS A C 1
ATOM 2220 O O . LYS A 1 279 ? -8.550 3.127 32.662 1.00 80.44 279 LYS A O 1
ATOM 2225 N N . LYS A 1 280 ? -8.369 1.227 31.481 1.00 85.56 280 LYS A N 1
ATOM 2226 C CA . LYS A 1 280 ? -6.957 1.374 31.083 1.00 85.56 280 LYS A CA 1
ATOM 2227 C C . LYS A 1 280 ? -6.757 1.294 29.563 1.00 85.56 280 LYS A C 1
ATOM 2229 O O . LYS A 1 280 ? -5.878 0.573 29.110 1.00 85.56 280 LYS A O 1
ATOM 2234 N N . LEU A 1 281 ? -7.567 2.009 28.780 1.00 90.00 281 LEU A N 1
ATOM 2235 C CA . LEU A 1 281 ? -7.231 2.235 27.369 1.00 90.00 281 LEU A CA 1
ATOM 2236 C C . LEU A 1 281 ? -5.923 3.020 27.260 1.00 90.00 281 LEU A C 1
ATOM 2238 O O . LEU A 1 281 ? -5.701 3.973 28.018 1.00 90.00 281 LEU A O 1
ATOM 2242 N N . ALA A 1 282 ? -5.084 2.645 26.298 1.00 91.12 282 ALA A N 1
ATOM 2243 C CA . ALA A 1 282 ? -3.939 3.460 25.931 1.00 91.12 282 ALA A CA 1
ATOM 2244 C C . ALA A 1 282 ? -4.418 4.812 25.379 1.00 91.12 282 ALA A C 1
ATOM 2246 O O . ALA A 1 282 ? -5.507 4.921 24.814 1.00 91.12 282 ALA A O 1
ATOM 2247 N N . GLN A 1 283 ? -3.591 5.851 25.510 1.00 92.88 283 GLN A N 1
ATOM 2248 C CA . GLN A 1 283 ? -3.963 7.205 25.089 1.00 92.88 283 GLN A CA 1
ATOM 2249 C C . GLN A 1 283 ? -4.392 7.256 23.611 1.00 92.88 283 GLN A C 1
ATOM 2251 O O . GLN A 1 283 ? -5.439 7.813 23.297 1.00 92.88 283 GLN A O 1
ATOM 2256 N N . ALA A 1 284 ? -3.653 6.586 22.722 1.00 90.31 284 ALA A N 1
ATOM 2257 C CA . ALA A 1 284 ? -3.980 6.528 21.297 1.00 90.31 284 ALA A CA 1
ATOM 2258 C C . ALA A 1 284 ? -5.309 5.802 21.003 1.00 90.31 284 ALA A C 1
ATOM 2260 O O . ALA A 1 284 ? -6.030 6.174 20.079 1.00 90.31 284 ALA A O 1
ATOM 2261 N N . GLU A 1 285 ? -5.659 4.780 21.790 1.00 93.50 285 GLU A N 1
ATOM 2262 C CA . GLU A 1 285 ? -6.941 4.075 21.662 1.00 93.50 285 GLU A CA 1
ATOM 2263 C C . GLU A 1 285 ? -8.100 4.949 22.140 1.00 93.50 285 GLU A C 1
ATOM 2265 O O . GLU A 1 285 ? -9.155 4.973 21.508 1.00 93.50 285 GLU A O 1
ATOM 2270 N N . ARG A 1 286 ? -7.890 5.696 23.231 1.00 94.31 286 ARG A N 1
ATOM 2271 C CA . ARG A 1 286 ? -8.865 6.653 23.758 1.00 94.31 286 ARG A CA 1
ATOM 2272 C C . ARG A 1 286 ? -9.137 7.769 22.753 1.00 94.31 286 ARG A C 1
ATOM 2274 O O . ARG A 1 286 ? -10.291 8.007 22.431 1.00 94.31 286 ARG A O 1
ATOM 2281 N N . GLU A 1 287 ? -8.097 8.375 22.189 1.00 94.31 287 GLU A N 1
ATOM 2282 C CA . GLU A 1 287 ? -8.229 9.419 21.161 1.00 94.31 287 GLU A CA 1
ATOM 2283 C C . GLU A 1 287 ? -8.907 8.907 19.880 1.00 94.31 287 GLU A C 1
ATOM 2285 O O . GLU A 1 287 ? -9.647 9.636 19.212 1.00 94.31 287 GLU A O 1
ATOM 2290 N N . ALA A 1 288 ? -8.661 7.648 19.502 1.00 94.19 288 ALA A N 1
ATOM 2291 C CA . ALA A 1 288 ? -9.361 7.014 18.390 1.00 94.19 288 ALA A CA 1
ATOM 2292 C C . ALA A 1 288 ? -10.854 6.825 18.703 1.00 94.19 288 ALA A C 1
ATOM 2294 O O . ALA A 1 288 ? -11.697 7.172 17.876 1.00 94.19 288 ALA A O 1
ATOM 2295 N N . LEU A 1 289 ? -11.171 6.309 19.894 1.00 95.00 289 LEU A N 1
ATOM 2296 C CA . LEU A 1 289 ? -12.535 6.076 20.359 1.00 95.00 289 LEU A CA 1
ATOM 2297 C C . LEU A 1 289 ? -13.329 7.380 20.492 1.00 95.00 289 LEU A C 1
ATOM 2299 O O . LEU A 1 289 ? -14.430 7.471 19.961 1.00 95.00 289 LEU A O 1
ATOM 2303 N N . GLU A 1 290 ? -12.771 8.393 21.153 1.00 93.19 290 GLU A N 1
ATOM 2304 C CA . GLU A 1 290 ? -13.395 9.711 21.316 1.00 93.19 290 GLU A CA 1
ATOM 2305 C C . GLU A 1 290 ? -13.681 10.358 19.958 1.00 93.19 290 GLU A C 1
ATOM 2307 O O . GLU A 1 290 ? -14.782 10.858 19.734 1.00 93.19 290 GLU A O 1
ATOM 2312 N N . GLY A 1 291 ? -12.732 10.269 19.017 1.00 92.19 291 GLY A N 1
ATOM 2313 C CA . GLY A 1 291 ? -12.926 10.761 17.655 1.00 92.19 291 GLY A CA 1
ATOM 2314 C C . GLY A 1 291 ? -14.070 10.064 16.911 1.00 92.19 291 GLY A C 1
ATOM 2315 O O . GLY A 1 291 ? -14.790 10.716 16.158 1.00 92.19 291 GLY A O 1
ATOM 2316 N N . LEU A 1 292 ? -14.268 8.759 17.131 1.00 93.81 292 LEU A N 1
ATOM 2317 C CA . LEU A 1 292 ? -15.389 8.025 16.543 1.00 93.81 292 LEU A CA 1
ATOM 2318 C C . LEU A 1 292 ? -16.720 8.366 17.230 1.00 93.81 292 LEU A C 1
ATOM 2320 O O . LEU A 1 292 ? -17.720 8.582 16.550 1.00 93.81 292 LEU A O 1
ATOM 2324 N N . LEU A 1 293 ? -16.744 8.437 18.564 1.00 91.56 293 LEU A N 1
ATOM 2325 C CA . LEU A 1 293 ? -17.955 8.738 19.335 1.00 91.56 293 LEU A CA 1
ATOM 2326 C C . LEU A 1 293 ? -18.483 10.144 19.049 1.00 91.56 293 LEU A C 1
ATOM 2328 O O . LEU A 1 293 ? -19.692 10.305 18.910 1.00 91.56 293 LEU A O 1
ATOM 2332 N N . ALA A 1 294 ? -17.600 11.129 18.882 1.00 88.06 294 ALA A N 1
ATOM 2333 C CA . ALA A 1 294 ? -17.980 12.488 18.500 1.00 88.06 294 ALA A CA 1
ATOM 2334 C C . ALA A 1 294 ? -18.672 12.572 17.126 1.00 88.06 294 ALA A C 1
ATOM 2336 O O . ALA A 1 294 ? -19.325 13.567 16.839 1.00 88.06 294 ALA A O 1
ATOM 2337 N N . HIS A 1 295 ? -18.521 11.553 16.274 1.00 81.19 295 HIS A N 1
ATOM 2338 C CA . HIS A 1 295 ? -19.197 11.480 14.980 1.00 81.19 295 HIS A CA 1
ATOM 2339 C C . HIS A 1 295 ? -20.525 10.707 15.025 1.00 81.19 295 HIS A C 1
ATOM 2341 O O . HIS A 1 295 ? -21.391 10.932 14.187 1.00 81.19 295 HIS A O 1
ATOM 2347 N N . ILE A 1 296 ? -20.663 9.753 15.951 1.00 80.31 296 ILE A N 1
ATOM 2348 C CA . ILE A 1 296 ? -21.858 8.898 16.076 1.00 80.31 296 ILE A CA 1
ATOM 2349 C C . ILE A 1 296 ? -22.899 9.511 17.034 1.00 80.31 296 ILE A C 1
ATOM 2351 O O . ILE A 1 296 ? -24.063 9.113 16.990 1.00 80.31 296 ILE A O 1
ATOM 2355 N N . SER A 1 297 ? -22.481 10.444 17.898 1.00 57.16 297 SER A N 1
ATOM 2356 C CA . SER A 1 297 ? -23.348 11.181 18.836 1.00 57.16 297 SER A CA 1
ATOM 2357 C C . SER A 1 297 ? -24.068 12.336 18.150 1.00 57.16 297 SER A C 1
ATOM 2359 O O . SER A 1 297 ? -25.246 12.560 18.500 1.00 57.16 297 SER A O 1
#

Sequence (297 aa):
MPRAKTTRTRFRIEPTRVDLVTIRKANVMSIIATQKPLWSVRQEEVGGYIRLYNNFVEGALGGKKSKDIQKYLLTQGDFENVETSNLTDVLPEFMEYLKRHAMPWKDSIKTSNMFEVPTAVVKLASALDAVMGVGIGGKRYTVVVEMDEAFDLHYSAERLERMANINRELRQFYKAKVVENLGYTGLYMAAVALFNLAVGVEWRWGEGRAAFVIYSGERAWPNITPMAALPAPYAVFYLRIARAGSDYAKSVAEALLRYVRTGDLAELYSIIRNMAQTKKLAQAEREALEGLLAHIS